Protein AF-A0A7V8YHM8-F1 (afdb_monomer_lite)

Sequence (375 aa):
MGMLDALDAQPGERVLEIGTGIGWNAALLASVVGAENVVTVEIDQRLAERARKSLASAGYGAVQVLTADGVTPNVEGKFDRVIATVGISTVSYAWVTVLVEGGRLAPLTNPYKPPGIVALTRHDDTAAGSLAGPADFMALRSERVTRRSVVEFSAVGPHTQGTTEVPVPPGGDRHAAVAIGQRVQGVHRAWRPAGEDGGCLWLYAPAERSIGTIDIDDGLPYEVEQTGHRHWSMRCRPPTHGGWTSARGRSTGSPDPCTSPRPKVGLIGVGFSPAVSGAGDLLDSLLVRENFILAGVPTGVIASLLTHGIAVPHMAATGDEYLIEKFVRPTLAGELIGSYAVATRCLALTLGWVRRHETFGRPLAGRPQADRASM

Secondary structure (DSSP, 8-state):
--HHHHHT--TT--EEEE--TTSHHHHHHHHHH-GGGEEEEES-HHHHHHHHHHHHHTT-TTSEEEES-SSS----S-EEEEEEEEEESS--HHHHHHEEEEEEEEEEE-TTSS-EEEEEEEETTEEEEEEEEE----B-GGG------GGGTTTSS--EEEEE-S---SS--HHHHHHHHHHSTT-EEEEEE-SSS-EEEEEEEGGGTEEEEEEE-SSSSEEEEEESS------------------------------S------GGGBTS-GGGT-BS-HHHHHHHHHHHHHTT--HHHHHHHTTHHHHSHHHHTT--HHHIIIIIHHHHTTSS-HHHHHHHHHHHHHHHHHHH-EETTEEGGGPPPPPS---

Radius of gyration: 25.44 Å; chains: 1; bounding box: 71×48×71 Å

pLDDT: mean 73.39, std 18.91, range [22.41, 98.5]

Foldseek 3Di:
DDLCVLQVDAAQFAEEEEACQQVPVLLVNCVGHNLLRAEYEDQDPVRLVNNCVVCVVVVSNNHHRYHDQSLQPPDDAAGLTYEYQAEEADRRLNNLVRYDQQGWYFHWHFQLDQTFTFIWGRDDSDIDGDTDDGDDH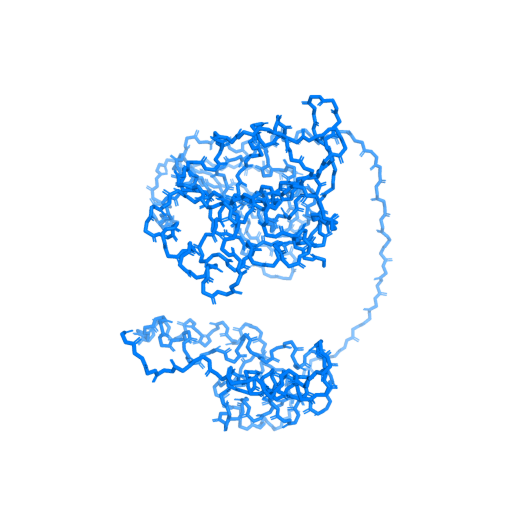HHRPVLDDDDDDVVVLVPDDDKDKDWAPDDDDLDDDPVVSRVVRNVVPQKHWDWAADDDAWTKIWIDRVVQSKIKIWTDHPDPTTMMMIDGDDDPPPPPVDPDDDDDDDDDDDDDDDDDDDDDDQDPFDPQLEQPDVVLVHDYHPVRVVVSVVVCVVVVNDVVVVCQLNVCVVQPPVLSVVVPPCSSVPQRNCVRVVNDDSVVVVVVVVVVVVLVPQQVDDDPPDRNNPDPDPDPDDD

Structure (mmCIF, N/CA/C/O backbone):
data_AF-A0A7V8YHM8-F1
#
_entry.id   AF-A0A7V8YHM8-F1
#
loop_
_atom_site.group_PDB
_atom_site.id
_atom_site.type_symbol
_atom_site.label_atom_id
_atom_site.label_alt_id
_atom_site.label_comp_id
_atom_site.label_asym_id
_atom_site.label_entity_id
_atom_site.label_seq_id
_atom_site.pdbx_PDB_ins_code
_atom_site.Cartn_x
_atom_site.Cartn_y
_atom_site.Cartn_z
_atom_site.occupancy
_atom_site.B_iso_or_equiv
_atom_site.auth_seq_id
_atom_site.auth_comp_id
_atom_site.auth_asym_id
_atom_site.auth_atom_id
_atom_site.pdbx_PDB_model_num
ATOM 1 N N . MET A 1 1 ? 7.432 10.605 4.863 1.00 49.88 1 MET A N 1
ATOM 2 C CA . MET A 1 1 ? 5.971 10.752 4.971 1.00 49.88 1 MET A CA 1
ATOM 3 C C . MET A 1 1 ? 5.356 9.399 4.667 1.00 49.88 1 MET A C 1
ATOM 5 O O . MET A 1 1 ? 5.560 8.893 3.567 1.00 49.88 1 MET A O 1
ATOM 9 N N . GLY A 1 2 ? 4.771 8.763 5.679 1.00 71.75 2 GLY A N 1
ATOM 10 C CA . GLY A 1 2 ? 4.173 7.432 5.580 1.00 71.75 2 GLY A CA 1
ATOM 11 C C . GLY A 1 2 ? 2.744 7.469 5.039 1.00 71.75 2 GLY A C 1
ATOM 12 O O . GLY A 1 2 ? 2.166 8.532 4.832 1.00 71.75 2 GLY A O 1
ATOM 13 N N . MET A 1 3 ? 2.158 6.294 4.813 1.00 81.56 3 MET A N 1
ATOM 14 C CA . MET A 1 3 ? 0.811 6.164 4.241 1.00 81.56 3 MET A CA 1
ATOM 15 C C . MET A 1 3 ? -0.292 6.686 5.172 1.00 81.56 3 MET A C 1
ATOM 17 O O . MET A 1 3 ? -1.259 7.274 4.700 1.00 81.56 3 MET A O 1
ATOM 21 N N . LEU A 1 4 ? -0.113 6.537 6.488 1.00 86.75 4 LEU A N 1
ATOM 22 C CA . LEU A 1 4 ? -1.016 7.111 7.490 1.00 86.75 4 LEU A CA 1
ATOM 23 C C . LEU A 1 4 ? -0.919 8.645 7.537 1.00 86.75 4 LEU A C 1
ATOM 25 O O . LEU A 1 4 ? -1.950 9.303 7.624 1.00 86.75 4 LEU A O 1
ATOM 29 N N . ASP A 1 5 ? 0.281 9.215 7.377 1.00 86.88 5 ASP A N 1
ATOM 30 C CA . ASP A 1 5 ? 0.460 10.674 7.283 1.00 86.88 5 ASP A CA 1
ATOM 31 C C . ASP A 1 5 ? -0.226 11.242 6.032 1.00 86.88 5 ASP A C 1
ATOM 33 O O . ASP A 1 5 ? -0.782 12.334 6.058 1.00 86.88 5 ASP A O 1
ATOM 37 N N . ALA A 1 6 ? -0.174 10.506 4.915 1.00 85.44 6 ALA A N 1
ATOM 38 C CA . ALA A 1 6 ? -0.851 10.893 3.680 1.00 85.44 6 ALA A CA 1
ATOM 39 C C . ALA A 1 6 ? -2.381 10.812 3.814 1.00 85.44 6 ALA A C 1
ATOM 41 O O . ALA A 1 6 ? -3.092 11.654 3.260 1.00 85.44 6 ALA A O 1
ATOM 42 N N . LEU A 1 7 ? -2.875 9.815 4.558 1.00 92.00 7 LEU A N 1
ATOM 43 C CA . LEU A 1 7 ? -4.295 9.663 4.862 1.00 92.00 7 LEU A CA 1
ATOM 44 C C . LEU A 1 7 ? -4.805 10.806 5.746 1.00 92.00 7 LEU A C 1
ATOM 46 O O . LEU A 1 7 ? -5.909 11.288 5.511 1.00 92.00 7 LEU A O 1
ATOM 50 N N . ASP A 1 8 ? -4.000 11.250 6.716 1.00 93.25 8 ASP A N 1
ATOM 51 C CA . ASP A 1 8 ? -4.328 12.358 7.623 1.00 93.25 8 ASP A CA 1
ATOM 52 C C . ASP A 1 8 ? -5.694 12.150 8.306 1.00 93.25 8 ASP A C 1
ATOM 54 O O . ASP A 1 8 ? -6.606 12.978 8.222 1.00 93.25 8 ASP A O 1
ATOM 58 N N . ALA A 1 9 ? -5.871 10.957 8.882 1.00 95.31 9 ALA A N 1
ATOM 59 C CA . ALA A 1 9 ? -7.095 10.573 9.575 1.00 95.31 9 ALA A CA 1
ATOM 60 C C . ALA A 1 9 ? -7.175 11.255 10.946 1.00 95.31 9 ALA A C 1
ATOM 62 O O . ALA A 1 9 ? -6.192 11.287 11.688 1.00 95.31 9 ALA A O 1
ATOM 63 N N . GLN A 1 10 ? -8.353 11.769 11.280 1.00 97.00 10 GLN A N 1
ATOM 64 C CA . GLN A 1 10 ? -8.617 12.532 12.496 1.00 97.00 10 GLN A CA 1
ATOM 65 C C . GLN A 1 10 ? -9.549 11.767 13.449 1.00 97.00 10 GLN A C 1
ATOM 67 O O . GLN A 1 10 ? -10.354 10.947 13.002 1.00 97.00 10 GLN A O 1
ATOM 72 N N . PRO A 1 11 ? -9.480 12.020 14.770 1.00 97.81 11 PRO A N 1
ATOM 73 C CA . PRO A 1 11 ? -10.384 11.400 15.736 1.00 97.81 11 PRO A CA 1
ATOM 74 C C . PRO A 1 11 ? -11.864 11.529 15.346 1.00 97.81 11 PRO A C 1
ATOM 76 O O . PRO A 1 11 ? -12.331 12.625 15.046 1.00 97.81 11 PRO A O 1
ATOM 79 N N . GLY A 1 12 ? -12.602 10.414 15.378 1.00 96.19 12 GLY A N 1
ATOM 80 C CA . GLY A 1 12 ? -14.028 10.356 15.035 1.00 96.19 12 GLY A CA 1
ATOM 81 C C . GLY A 1 12 ? -14.347 10.199 13.543 1.00 96.19 12 GLY A C 1
ATOM 82 O O . GLY A 1 12 ? -15.508 9.988 13.206 1.00 96.19 12 GLY A O 1
ATOM 83 N N . GLU A 1 13 ? -13.356 10.272 12.652 1.00 98.31 13 GLU A N 1
ATOM 84 C CA . GLU A 1 13 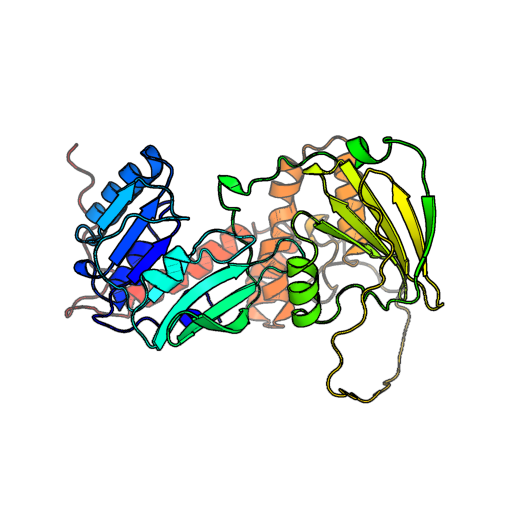? -13.562 10.054 11.217 1.00 98.31 13 GLU A CA 1
ATOM 85 C C . GLU A 1 13 ? -13.780 8.577 10.878 1.00 98.31 13 GLU A C 1
ATOM 87 O O . GLU A 1 13 ? -13.117 7.686 11.409 1.00 98.31 13 GLU A O 1
ATOM 92 N N . ARG A 1 14 ? -14.664 8.303 9.919 1.00 98.38 14 ARG A N 1
ATOM 93 C CA . ARG A 1 14 ? -14.934 6.948 9.447 1.00 98.38 14 ARG A CA 1
ATOM 94 C C . ARG A 1 14 ? -13.947 6.548 8.358 1.00 98.38 14 ARG A C 1
ATOM 96 O O . ARG A 1 14 ? -13.858 7.194 7.311 1.00 98.38 14 ARG A O 1
ATOM 103 N N . VAL A 1 15 ? -13.235 5.445 8.577 1.00 98.38 15 VAL A N 1
ATOM 104 C CA . VAL A 1 15 ? -12.148 4.985 7.705 1.00 98.38 15 VAL A CA 1
ATOM 105 C C . VAL A 1 15 ? -12.473 3.634 7.081 1.00 98.38 15 VAL A C 1
ATOM 107 O O . VAL A 1 15 ? -12.857 2.694 7.777 1.00 98.38 15 VAL A O 1
ATOM 110 N N . LEU A 1 16 ? -12.267 3.531 5.768 1.00 98.19 16 LEU A N 1
ATOM 111 C CA . LEU A 1 16 ? -12.266 2.269 5.034 1.00 98.19 16 LEU A CA 1
ATOM 112 C C . LEU A 1 16 ? -10.834 1.863 4.675 1.00 98.19 16 LEU A C 1
ATOM 114 O O . LEU A 1 16 ? -10.134 2.580 3.962 1.00 98.19 16 LEU A O 1
ATOM 118 N N . GLU A 1 17 ? -10.418 0.680 5.105 1.00 96.94 17 GLU A N 1
ATOM 119 C CA . GLU A 1 17 ? -9.167 0.050 4.691 1.00 96.94 17 GLU A CA 1
ATOM 120 C C . GLU A 1 17 ? -9.418 -1.074 3.677 1.00 96.94 17 GLU A C 1
ATOM 122 O O . GLU A 1 17 ? -10.244 -1.962 3.893 1.00 96.94 17 GLU A O 1
ATOM 127 N N . ILE A 1 18 ? -8.648 -1.075 2.589 1.00 95.31 18 ILE A N 1
ATOM 128 C CA . ILE A 1 18 ? -8.594 -2.154 1.604 1.00 95.31 18 ILE A CA 1
ATOM 129 C C . ILE A 1 18 ? -7.302 -2.951 1.786 1.00 95.31 18 ILE A C 1
ATOM 131 O O . ILE A 1 18 ? -6.226 -2.460 1.444 1.00 95.31 18 ILE A O 1
ATOM 135 N N . GLY A 1 19 ? -7.423 -4.192 2.266 1.00 91.75 19 GLY A N 1
ATOM 136 C CA . GLY A 1 19 ? -6.304 -5.094 2.539 1.00 91.75 19 GLY A CA 1
ATOM 137 C C . GLY A 1 19 ? -6.009 -5.249 4.033 1.00 91.75 19 GLY A C 1
ATOM 138 O O . GLY A 1 19 ? -4.955 -4.827 4.507 1.00 91.75 19 GLY A O 1
ATOM 139 N N . THR A 1 20 ? -6.911 -5.891 4.784 1.00 92.81 20 THR A N 1
ATOM 140 C CA . THR A 1 20 ? -6.747 -6.076 6.240 1.00 92.81 20 THR A CA 1
ATOM 141 C C . THR A 1 20 ? -5.470 -6.835 6.614 1.00 92.81 20 THR A C 1
ATOM 143 O O . THR A 1 20 ? -4.821 -6.519 7.618 1.00 92.81 20 THR A O 1
ATOM 146 N N . GLY A 1 21 ? -5.110 -7.879 5.856 1.00 89.69 21 GLY A N 1
ATOM 147 C CA . GLY A 1 21 ? -3.987 -8.753 6.184 1.00 89.69 21 GLY A CA 1
ATOM 148 C C . GLY A 1 21 ? -4.121 -9.356 7.588 1.00 89.69 21 GLY A C 1
ATOM 149 O O . GLY A 1 21 ? -5.054 -10.098 7.875 1.00 89.69 21 GLY A O 1
ATOM 150 N N . ILE A 1 22 ? -3.174 -9.044 8.479 1.00 86.44 22 ILE A N 1
ATOM 151 C CA . ILE A 1 22 ? -3.199 -9.499 9.885 1.00 86.44 22 ILE A CA 1
ATOM 152 C C . ILE A 1 22 ? -3.901 -8.520 10.846 1.00 86.44 22 ILE A C 1
ATOM 154 O O . ILE A 1 22 ? -3.924 -8.773 12.047 1.00 86.44 22 ILE A O 1
ATOM 158 N N . GLY A 1 23 ? -4.445 -7.403 10.350 1.00 86.69 23 GLY A N 1
ATOM 159 C CA . GLY A 1 23 ? -5.156 -6.400 11.154 1.00 86.69 23 GLY A CA 1
ATOM 160 C C . GLY A 1 23 ? -4.264 -5.368 11.854 1.00 86.69 23 GLY A C 1
ATOM 161 O O . GLY A 1 23 ? -4.753 -4.596 12.671 1.00 86.69 23 GLY A O 1
ATOM 162 N N . TRP A 1 24 ? -2.962 -5.324 11.552 1.00 90.62 24 TRP A N 1
ATOM 163 C CA . TRP A 1 24 ? -2.040 -4.361 12.171 1.00 90.62 24 TRP A CA 1
ATOM 164 C C . TRP A 1 24 ? -2.397 -2.909 11.834 1.00 90.62 24 TRP A C 1
ATOM 166 O O . TRP A 1 24 ? -2.526 -2.078 12.728 1.00 90.62 24 TRP A O 1
ATOM 176 N N . ASN A 1 25 ? -2.579 -2.600 10.549 1.00 91.62 25 ASN A N 1
ATOM 177 C CA . ASN A 1 25 ? -2.868 -1.234 10.122 1.00 91.62 25 ASN A CA 1
ATOM 178 C C . ASN A 1 25 ? -4.294 -0.806 10.518 1.00 91.62 25 ASN A C 1
ATOM 180 O O . ASN A 1 25 ? -4.461 0.300 11.024 1.00 91.62 25 ASN A O 1
ATOM 184 N N . ALA A 1 26 ? -5.274 -1.716 10.465 1.00 93.56 26 ALA A N 1
ATOM 185 C CA . ALA A 1 26 ? -6.590 -1.522 11.080 1.00 93.56 26 ALA A CA 1
ATOM 186 C C . ALA A 1 26 ? -6.513 -1.119 12.567 1.00 93.56 26 ALA A C 1
ATOM 188 O O . ALA A 1 26 ? -7.224 -0.213 12.992 1.00 93.56 26 ALA A O 1
ATOM 189 N N . ALA A 1 27 ? -5.635 -1.748 13.358 1.00 92.75 27 ALA A N 1
ATOM 190 C CA . ALA A 1 27 ? -5.445 -1.393 14.767 1.00 92.75 27 ALA A CA 1
ATOM 191 C C . ALA A 1 27 ? -4.828 0.006 14.944 1.00 92.75 27 ALA A C 1
ATOM 193 O O . ALA A 1 27 ? -5.217 0.739 15.852 1.00 92.75 27 ALA A O 1
ATOM 194 N N . LEU A 1 28 ? -3.894 0.401 14.068 1.00 93.38 28 LEU A N 1
ATOM 195 C CA . LEU A 1 28 ? -3.338 1.759 14.067 1.00 93.38 28 LEU A CA 1
ATOM 196 C C . LEU A 1 28 ? -4.419 2.794 13.745 1.00 93.38 28 LEU A C 1
ATOM 198 O O . LEU A 1 28 ? -4.559 3.769 14.478 1.00 93.38 28 LEU A O 1
ATOM 202 N N . LEU A 1 29 ? -5.225 2.556 12.709 1.00 96.06 29 LEU A N 1
ATOM 203 C CA . LEU A 1 29 ? -6.359 3.417 12.367 1.00 96.06 29 LEU A CA 1
ATOM 204 C C . LEU A 1 29 ? -7.337 3.525 13.541 1.00 96.06 29 LEU A C 1
ATOM 206 O O . LEU A 1 29 ? -7.680 4.630 13.950 1.00 96.06 29 LEU A O 1
ATOM 210 N N . ALA A 1 30 ? -7.701 2.394 14.147 1.00 96.69 30 ALA A N 1
ATOM 211 C CA . ALA A 1 30 ? -8.615 2.340 15.284 1.00 96.69 30 ALA A CA 1
ATOM 212 C C . ALA A 1 30 ? -8.098 3.128 16.497 1.00 96.69 30 ALA A C 1
ATOM 214 O O . ALA A 1 30 ? -8.888 3.742 17.209 1.00 96.69 30 ALA A O 1
ATOM 215 N N . SER A 1 31 ? -6.779 3.151 16.715 1.00 94.31 31 SER A N 1
ATOM 216 C CA . SER A 1 31 ? -6.157 3.942 17.785 1.00 94.31 31 SER A CA 1
ATOM 217 C C . SER A 1 31 ? -6.229 5.457 17.561 1.00 94.31 31 SER A C 1
ATOM 219 O O . SER A 1 31 ? -6.125 6.213 18.525 1.00 94.31 31 SER A O 1
ATOM 221 N N . VAL A 1 32 ? -6.412 5.895 16.310 1.00 96.56 32 VAL A N 1
ATOM 222 C CA . VAL A 1 32 ? -6.533 7.311 15.935 1.00 96.56 32 VAL A CA 1
ATOM 223 C C . VAL A 1 32 ? -7.997 7.736 15.895 1.00 96.56 32 VAL A C 1
ATOM 225 O O . VAL A 1 32 ? -8.359 8.729 16.520 1.00 96.56 32 VAL A O 1
ATOM 228 N N . VAL A 1 33 ? -8.837 6.990 15.172 1.00 97.88 33 VAL A N 1
ATOM 229 C CA . VAL A 1 33 ? -10.206 7.419 14.853 1.00 97.88 33 VAL A CA 1
ATOM 230 C C . VAL A 1 33 ? -11.288 6.835 15.764 1.00 97.88 33 VAL A C 1
ATOM 232 O O . VAL A 1 33 ? -12.415 7.323 15.746 1.00 97.88 33 VAL A O 1
ATOM 235 N N . GLY A 1 34 ? -10.966 5.822 16.571 1.00 97.62 34 GLY A N 1
ATOM 236 C CA . GLY A 1 34 ? -11.939 4.998 17.298 1.00 97.62 34 GLY A CA 1
ATOM 237 C C . GLY A 1 34 ? -12.243 3.696 16.550 1.00 97.62 34 GLY A C 1
ATOM 238 O O . GLY A 1 34 ? -12.387 3.678 15.329 1.00 97.62 34 GLY A O 1
ATOM 239 N N . ALA A 1 35 ? -12.307 2.574 17.266 1.00 97.44 35 ALA A N 1
ATOM 240 C CA . ALA A 1 35 ? -12.412 1.243 16.661 1.00 97.44 35 ALA A CA 1
ATOM 241 C C . ALA A 1 35 ? -13.723 1.035 15.886 1.00 97.44 35 ALA A C 1
ATOM 243 O O . ALA A 1 35 ? -13.724 0.417 14.827 1.00 97.44 35 ALA A O 1
ATOM 244 N N . GLU A 1 36 ? -14.814 1.597 16.392 1.00 97.69 36 GLU A N 1
ATOM 245 C CA . GLU A 1 36 ? -16.146 1.609 15.791 1.00 97.69 36 GLU A CA 1
ATOM 246 C C . GLU A 1 36 ? -16.213 2.363 14.454 1.00 97.69 36 GLU A C 1
ATOM 248 O O . GLU A 1 36 ? -17.124 2.133 13.659 1.00 97.69 36 GLU A O 1
ATOM 253 N N . ASN A 1 37 ? -15.231 3.227 14.186 1.00 98.31 37 ASN A N 1
ATOM 254 C CA . ASN A 1 37 ? -15.165 4.032 12.972 1.00 98.31 37 ASN A CA 1
ATOM 255 C C . ASN A 1 37 ? -14.320 3.377 11.869 1.00 98.31 37 ASN A C 1
ATOM 257 O O . ASN A 1 37 ? -14.201 3.936 10.779 1.00 98.31 37 ASN A O 1
ATOM 261 N N . VAL A 1 38 ? -13.746 2.190 12.109 1.00 98.50 38 VAL A N 1
ATOM 262 C CA . VAL A 1 38 ? -12.897 1.493 11.133 1.00 98.50 38 VAL A CA 1
ATOM 263 C C . VAL A 1 38 ? -13.624 0.304 10.518 1.00 98.50 38 VAL A C 1
ATOM 265 O O . VAL A 1 38 ? -14.015 -0.644 11.202 1.00 98.50 38 VAL A O 1
ATOM 268 N N . VAL A 1 39 ? -13.715 0.322 9.191 1.00 98.50 39 VAL A N 1
ATOM 269 C CA . VAL A 1 39 ? -14.122 -0.815 8.363 1.00 98.50 39 VAL A CA 1
ATOM 270 C C . VAL A 1 39 ? -12.910 -1.269 7.558 1.00 98.50 39 VAL A C 1
ATOM 272 O O . VAL A 1 39 ? -12.236 -0.454 6.938 1.00 98.50 39 VAL A O 1
ATOM 275 N N . THR A 1 40 ? -12.612 -2.564 7.547 1.00 97.88 40 THR A N 1
ATOM 276 C CA . THR A 1 40 ? -11.466 -3.121 6.814 1.00 97.88 40 THR A CA 1
ATOM 277 C C . THR A 1 40 ? -11.881 -4.339 5.995 1.00 97.88 40 THR A C 1
ATOM 279 O O . THR A 1 40 ? -12.660 -5.170 6.463 1.00 97.88 40 THR A O 1
ATOM 282 N N . VAL A 1 41 ? -11.399 -4.426 4.755 1.00 97.19 41 VAL A N 1
ATOM 283 C CA . VAL A 1 41 ? -11.802 -5.440 3.771 1.00 97.19 41 VAL A CA 1
ATOM 284 C C . VAL A 1 41 ? -10.634 -6.365 3.438 1.00 97.19 41 VAL A C 1
ATOM 286 O O . VAL A 1 41 ? -9.548 -5.911 3.073 1.00 97.19 41 VAL A O 1
ATOM 289 N N . GLU A 1 42 ? -10.878 -7.672 3.499 1.00 94.44 42 GLU A N 1
ATOM 290 C CA . GLU A 1 42 ? -9.921 -8.716 3.134 1.00 94.44 42 GLU A CA 1
ATOM 291 C C . GLU A 1 42 ? -10.570 -9.756 2.219 1.00 94.44 42 GLU A C 1
ATOM 293 O O . GLU A 1 42 ? -11.659 -10.257 2.496 1.00 94.44 42 GLU A O 1
ATOM 298 N N . ILE A 1 43 ? -9.879 -10.110 1.136 1.00 93.31 43 ILE A N 1
ATOM 299 C CA . ILE A 1 43 ? -10.385 -11.061 0.141 1.00 93.31 43 ILE A CA 1
ATOM 300 C C . ILE A 1 43 ? -10.213 -12.513 0.598 1.00 93.31 43 ILE A C 1
ATOM 302 O O . ILE A 1 43 ? -10.985 -13.387 0.206 1.00 93.31 43 ILE A O 1
ATOM 306 N N . ASP A 1 44 ? -9.195 -12.802 1.412 1.00 92.62 44 ASP A N 1
ATOM 307 C CA . ASP A 1 44 ? -8.948 -14.139 1.938 1.00 92.62 44 ASP A CA 1
ATOM 308 C C . ASP A 1 44 ? -9.697 -14.375 3.255 1.00 92.62 44 ASP A C 1
ATOM 310 O O . ASP A 1 44 ? -9.402 -13.783 4.296 1.00 92.62 44 ASP A O 1
ATOM 314 N N . GLN A 1 45 ? -10.651 -15.304 3.225 1.00 94.50 45 GLN A N 1
ATOM 315 C CA . GLN A 1 45 ? -11.484 -15.628 4.378 1.00 94.50 45 GLN A CA 1
ATOM 316 C C . GLN A 1 45 ? -10.678 -16.016 5.629 1.00 94.50 45 GLN A C 1
ATOM 318 O O . GLN A 1 45 ? -11.005 -15.572 6.732 1.00 94.50 45 GLN A O 1
ATOM 323 N N . ARG A 1 46 ? -9.603 -16.800 5.478 1.00 93.81 46 ARG A N 1
ATOM 324 C CA . ARG A 1 46 ? -8.805 -17.269 6.621 1.00 93.81 46 ARG A CA 1
ATOM 325 C C . ARG A 1 46 ? -8.007 -16.124 7.236 1.00 93.81 46 ARG A C 1
ATOM 327 O O . ARG A 1 46 ? -7.875 -16.060 8.460 1.00 93.81 46 ARG A O 1
ATOM 334 N N . LEU A 1 47 ? -7.480 -15.216 6.410 1.00 92.19 47 LEU A N 1
ATOM 335 C CA . LEU A 1 47 ? -6.819 -14.004 6.902 1.00 92.19 47 LEU A CA 1
ATOM 336 C C . LEU A 1 47 ? -7.809 -13.075 7.601 1.00 92.19 47 LEU A C 1
ATOM 338 O O . LEU A 1 47 ? -7.511 -12.621 8.702 1.00 92.19 47 LEU A O 1
ATOM 342 N N . ALA A 1 48 ? -9.002 -12.874 7.040 1.00 95.25 48 ALA A N 1
ATOM 343 C CA . ALA A 1 48 ? -10.042 -12.061 7.664 1.00 95.25 48 ALA A CA 1
ATOM 344 C C . ALA A 1 48 ? -10.433 -12.600 9.054 1.00 95.25 48 ALA A C 1
ATOM 346 O O . ALA A 1 48 ? -10.507 -11.852 10.028 1.00 95.25 48 ALA A O 1
ATOM 347 N N . GLU A 1 49 ? -10.632 -13.914 9.187 1.00 95.50 49 GLU A N 1
ATOM 348 C CA . GLU A 1 49 ? -10.927 -14.564 10.472 1.00 95.50 49 GLU A CA 1
ATOM 349 C C . GLU A 1 49 ? -9.780 -14.425 11.476 1.00 95.50 49 GLU A C 1
ATOM 351 O O . GLU A 1 49 ? -10.015 -14.180 12.664 1.00 95.50 49 GLU A O 1
ATOM 356 N N . ARG A 1 50 ? -8.532 -14.536 11.011 1.00 94.06 50 ARG A N 1
ATOM 357 C CA . ARG A 1 50 ? -7.353 -14.303 11.849 1.00 94.06 50 ARG A CA 1
ATOM 358 C C . ARG A 1 50 ? -7.273 -12.849 12.310 1.00 94.06 50 ARG A C 1
ATOM 360 O O . ARG A 1 50 ? -7.053 -12.620 13.496 1.00 94.06 50 ARG A O 1
ATOM 367 N N . ALA A 1 51 ? -7.492 -11.892 11.413 1.00 92.38 51 ALA A N 1
ATOM 368 C CA . ALA A 1 51 ? -7.489 -10.470 11.729 1.00 92.38 51 ALA A CA 1
ATOM 369 C C . ALA A 1 51 ? -8.563 -10.122 12.768 1.00 92.38 51 ALA A C 1
ATOM 371 O O . ALA A 1 51 ? -8.245 -9.448 13.743 1.00 92.38 51 ALA A O 1
ATOM 372 N N . ARG A 1 52 ? -9.790 -10.656 12.640 1.00 97.44 52 ARG A N 1
ATOM 373 C CA . ARG A 1 52 ? -10.858 -10.488 13.649 1.00 97.44 52 ARG A CA 1
ATOM 374 C C . ARG A 1 52 ? -10.403 -10.923 15.039 1.00 97.44 52 ARG A C 1
ATOM 376 O O . ARG A 1 52 ? -10.557 -10.175 16.000 1.00 97.44 52 ARG A O 1
ATOM 383 N N . LYS A 1 53 ? -9.804 -12.115 15.145 1.00 94.44 53 LYS A N 1
ATOM 384 C CA . LYS A 1 53 ? -9.285 -12.637 16.421 1.00 94.44 53 LYS A CA 1
ATOM 385 C C . LYS A 1 53 ? -8.167 -11.756 16.976 1.00 94.44 53 LYS A C 1
ATOM 387 O O . LYS A 1 53 ? -8.188 -11.422 18.157 1.00 94.44 53 LYS A O 1
ATOM 392 N N . SER A 1 54 ? -7.216 -11.360 16.130 1.00 92.25 54 SER A N 1
ATOM 393 C CA . SER A 1 54 ? -6.100 -10.498 16.526 1.00 92.25 54 SER A CA 1
ATOM 394 C C . SER A 1 54 ? -6.578 -9.129 17.014 1.00 92.25 54 SER A C 1
ATOM 396 O O . SER A 1 54 ? -6.184 -8.712 18.102 1.00 92.25 54 SER A O 1
ATOM 398 N N . LEU A 1 55 ? -7.480 -8.475 16.281 1.00 92.81 55 LEU A N 1
ATOM 399 C CA . LEU A 1 55 ? -8.065 -7.185 16.651 1.00 92.81 55 LEU A CA 1
ATOM 400 C C . LEU A 1 55 ? -8.844 -7.271 17.966 1.00 92.81 55 LEU A C 1
ATOM 402 O O . LEU A 1 55 ? -8.605 -6.467 18.864 1.00 92.81 55 LEU A O 1
ATOM 406 N N . ALA A 1 56 ? -9.697 -8.287 18.128 1.00 94.44 56 ALA A N 1
ATOM 407 C CA . ALA A 1 56 ? -10.431 -8.509 19.372 1.00 94.44 56 ALA A CA 1
ATOM 408 C C . ALA A 1 56 ? -9.487 -8.714 20.567 1.00 94.44 56 ALA A C 1
ATOM 410 O O . ALA A 1 56 ? -9.646 -8.058 21.594 1.00 94.44 56 ALA A O 1
ATOM 411 N N . SER A 1 57 ? -8.455 -9.554 20.416 1.00 90.94 57 SER A N 1
ATOM 412 C CA . SER A 1 57 ? -7.464 -9.797 21.476 1.00 90.94 57 SER A CA 1
ATOM 413 C C . SER A 1 57 ? -6.645 -8.555 21.847 1.00 90.94 57 SER A C 1
ATOM 415 O O . SER A 1 57 ? -6.160 -8.447 22.970 1.00 90.94 57 SER A O 1
ATOM 417 N N . ALA A 1 58 ? -6.513 -7.605 20.918 1.00 87.88 58 ALA A N 1
ATOM 418 C CA . ALA A 1 58 ? -5.805 -6.346 21.116 1.00 87.88 58 ALA A CA 1
ATOM 419 C C . ALA A 1 58 ? -6.702 -5.217 21.663 1.00 87.88 58 ALA A C 1
ATOM 421 O O . ALA A 1 58 ? -6.219 -4.102 21.841 1.00 87.88 58 ALA A O 1
ATOM 422 N N . GLY A 1 59 ? -7.988 -5.484 21.932 1.00 93.81 59 GLY A N 1
ATOM 423 C CA . GLY A 1 59 ? -8.948 -4.485 22.417 1.00 93.81 59 GLY A CA 1
ATOM 424 C C . GLY A 1 59 ? -9.647 -3.675 21.318 1.00 93.81 59 GLY A C 1
ATOM 425 O O . GLY A 1 59 ? -10.425 -2.782 21.627 1.00 93.81 59 GLY A O 1
ATOM 426 N N . TYR A 1 60 ? -9.431 -4.013 20.045 1.00 95.75 60 TYR A N 1
ATOM 427 C CA . TYR A 1 60 ? -10.029 -3.358 18.874 1.00 95.75 60 TYR A CA 1
ATOM 428 C C . TYR A 1 60 ? -11.158 -4.198 18.255 1.00 95.75 60 TYR A C 1
ATOM 430 O O . TYR A 1 60 ? -11.353 -4.210 17.044 1.00 95.75 60 TYR A O 1
ATOM 438 N N . GLY A 1 61 ? -11.912 -4.928 19.082 1.00 94.62 61 GLY A N 1
ATOM 439 C CA . GLY A 1 61 ? -12.980 -5.827 18.621 1.00 94.62 61 GLY A CA 1
ATOM 440 C C . GLY A 1 61 ? -14.159 -5.132 17.929 1.00 94.62 61 GLY A C 1
ATOM 441 O O . GLY A 1 61 ? -14.932 -5.805 17.256 1.00 94.62 61 GLY A O 1
ATOM 442 N N . ALA A 1 62 ? -14.285 -3.808 18.072 1.00 97.56 62 ALA A N 1
ATOM 443 C CA . ALA A 1 62 ? -15.300 -3.011 17.382 1.00 97.56 62 ALA A CA 1
ATOM 444 C C . ALA A 1 62 ? -14.945 -2.693 15.916 1.00 97.56 62 ALA A C 1
ATOM 446 O O . ALA A 1 62 ? -15.818 -2.245 15.179 1.00 97.56 62 ALA A O 1
ATOM 447 N N . VAL A 1 63 ? -13.707 -2.963 15.477 1.00 98.31 63 VAL A N 1
ATOM 448 C CA . VAL A 1 63 ? -13.321 -2.828 14.065 1.00 98.31 63 VAL A CA 1
ATOM 449 C C . VAL A 1 63 ? -14.114 -3.817 13.214 1.00 98.31 63 VAL A C 1
ATOM 451 O O . VAL A 1 63 ? -14.064 -5.032 13.431 1.00 98.31 63 VAL A O 1
ATOM 454 N N . GLN A 1 64 ? -14.807 -3.311 12.196 1.00 98.19 64 GLN A N 1
ATOM 455 C CA . GLN A 1 64 ? -15.597 -4.141 11.296 1.00 98.19 64 GLN A CA 1
ATOM 456 C C . GLN A 1 64 ? -14.701 -4.763 10.217 1.00 98.19 64 GLN A C 1
ATOM 458 O O . GLN A 1 64 ? -14.294 -4.100 9.266 1.00 98.19 64 GLN A O 1
ATOM 463 N N . VAL A 1 65 ? -14.419 -6.063 10.334 1.00 97.88 65 VAL A N 1
ATOM 464 C CA . VAL A 1 65 ? -13.659 -6.817 9.320 1.00 97.88 65 VAL A CA 1
ATOM 465 C C . VAL A 1 65 ? -14.612 -7.519 8.354 1.00 97.88 65 VAL A C 1
ATOM 467 O O . VAL A 1 65 ? -15.320 -8.458 8.739 1.00 97.88 65 VAL A O 1
ATOM 470 N N . LEU A 1 66 ? -14.585 -7.121 7.086 1.00 97.31 66 LEU A N 1
ATOM 471 C CA . LEU A 1 66 ? -15.392 -7.682 6.006 1.00 97.31 66 LEU A CA 1
ATOM 472 C C . LEU A 1 66 ? -14.565 -8.638 5.146 1.00 97.31 66 LEU A C 1
ATOM 474 O O . LEU A 1 66 ? -13.430 -8.346 4.777 1.00 97.31 66 LEU A O 1
ATOM 478 N N . THR A 1 67 ? -15.154 -9.784 4.806 1.00 96.44 67 THR A N 1
ATOM 479 C CA . THR A 1 67 ? -14.554 -10.735 3.864 1.00 96.44 67 THR A CA 1
ATOM 480 C C . THR A 1 67 ? -15.153 -10.500 2.481 1.00 96.44 67 THR A C 1
ATOM 482 O O . THR A 1 67 ? -16.263 -10.956 2.220 1.00 96.44 67 THR A O 1
ATOM 485 N N . ALA A 1 68 ? -14.465 -9.743 1.628 1.00 93.88 68 ALA A N 1
ATOM 486 C CA . ALA A 1 68 ? -14.976 -9.320 0.323 1.00 93.88 68 ALA A CA 1
ATOM 487 C C . ALA A 1 68 ? -13.847 -8.888 -0.628 1.00 93.88 68 ALA A C 1
ATOM 489 O O . ALA A 1 68 ? -12.696 -8.728 -0.221 1.00 93.88 68 ALA A O 1
ATOM 490 N N . ASP A 1 69 ? -14.184 -8.672 -1.901 1.00 92.31 69 ASP A N 1
ATOM 491 C CA . ASP A 1 69 ? -13.274 -8.019 -2.842 1.00 92.31 69 ASP A CA 1
ATOM 492 C C . ASP A 1 69 ? -13.161 -6.522 -2.515 1.00 92.31 69 ASP A C 1
ATOM 494 O O . ASP A 1 69 ? -14.149 -5.786 -2.488 1.00 92.31 69 ASP A O 1
ATOM 498 N N . GLY A 1 70 ? -11.932 -6.077 -2.268 1.00 90.00 70 GLY A N 1
ATOM 499 C CA . GLY A 1 70 ? -11.612 -4.694 -1.955 1.00 90.00 70 GLY A CA 1
ATOM 500 C C . GLY A 1 70 ? -11.684 -3.731 -3.140 1.00 90.00 70 GLY A C 1
ATOM 501 O O . GLY A 1 70 ? -11.677 -2.526 -2.914 1.00 90.00 70 GLY A O 1
ATOM 502 N N . VAL A 1 71 ? -11.753 -4.211 -4.389 1.00 89.62 71 VAL A N 1
ATOM 503 C CA . VAL A 1 71 ? -11.891 -3.351 -5.582 1.00 89.62 71 VAL A CA 1
ATOM 504 C C . VAL A 1 71 ? -13.269 -2.695 -5.621 1.00 89.62 71 VAL A C 1
ATOM 506 O O . VAL A 1 71 ? -13.378 -1.497 -5.874 1.00 89.62 71 VAL A O 1
ATOM 509 N N . THR A 1 72 ? -14.315 -3.460 -5.319 1.00 89.31 72 THR A N 1
ATOM 510 C CA . THR A 1 72 ? -15.702 -2.994 -5.186 1.00 89.31 72 THR A CA 1
ATOM 511 C C . THR A 1 72 ? -16.201 -3.375 -3.798 1.00 89.31 72 THR A C 1
ATOM 513 O O . THR A 1 72 ? -16.981 -4.324 -3.662 1.00 89.31 72 THR A O 1
ATOM 516 N N . PRO A 1 73 ? -15.711 -2.688 -2.752 1.00 80.44 73 PRO A N 1
ATOM 517 C CA . PRO A 1 73 ? -16.064 -3.017 -1.386 1.00 80.44 73 PRO A CA 1
ATOM 518 C C . PRO A 1 73 ? -17.558 -2.712 -1.231 1.00 80.44 73 PRO A C 1
ATOM 520 O O . PRO A 1 73 ? -17.967 -1.556 -1.275 1.00 80.44 73 PRO A O 1
ATOM 523 N N . ASN A 1 74 ? -18.393 -3.748 -1.143 1.00 87.19 74 ASN A N 1
ATOM 524 C CA . ASN A 1 74 ? -19.836 -3.604 -0.944 1.00 87.19 74 ASN A CA 1
ATOM 525 C C . ASN A 1 74 ? -20.099 -3.175 0.508 1.00 87.19 74 ASN A C 1
ATOM 527 O O . ASN A 1 74 ? -20.446 -3.995 1.356 1.00 87.19 74 ASN A O 1
ATOM 531 N N . VAL A 1 75 ? -19.808 -1.909 0.804 1.00 92.50 75 VAL A N 1
ATOM 532 C CA . VAL A 1 75 ? -19.854 -1.316 2.141 1.00 92.50 75 VAL A CA 1
ATOM 533 C C . VAL A 1 75 ? -20.998 -0.325 2.252 1.00 92.50 75 VAL A C 1
ATOM 535 O O . VAL A 1 75 ? -21.346 0.368 1.298 1.00 92.50 75 VAL A O 1
ATOM 538 N N . GLU A 1 76 ? -21.566 -0.236 3.447 1.00 90.25 76 GLU A N 1
ATOM 539 C CA . GLU A 1 76 ? -22.655 0.690 3.730 1.00 90.25 76 GLU A CA 1
ATOM 540 C C . GLU A 1 76 ? -22.127 2.065 4.161 1.00 90.25 76 GLU A C 1
ATOM 542 O O . GLU A 1 76 ? -21.192 2.183 4.962 1.00 90.25 76 GLU A O 1
ATOM 547 N N . GLY A 1 77 ? -22.782 3.118 3.672 1.00 92.38 77 GLY A N 1
ATOM 548 C CA . GLY A 1 77 ? -22.523 4.506 4.056 1.00 92.38 77 GLY A CA 1
ATOM 549 C C . GLY A 1 77 ? -21.315 5.150 3.368 1.00 92.38 77 GLY A C 1
ATOM 550 O O . GLY A 1 77 ? -20.722 4.599 2.443 1.00 92.38 77 GLY A O 1
ATOM 551 N N . LYS A 1 78 ? -20.980 6.362 3.822 1.00 96.38 78 LYS A N 1
ATOM 552 C CA . LYS A 1 78 ? -19.827 7.136 3.345 1.00 96.38 78 LYS A CA 1
ATOM 553 C C . LYS A 1 78 ? -18.668 7.082 4.341 1.00 96.38 78 LYS A C 1
ATOM 555 O O . LYS A 1 78 ? -18.871 6.720 5.502 1.00 96.38 78 LYS A O 1
ATOM 560 N N . PHE A 1 79 ? -17.476 7.428 3.872 1.00 98.19 79 PHE A N 1
ATOM 561 C CA . PHE A 1 79 ? -16.230 7.420 4.632 1.00 98.19 79 PHE A CA 1
ATOM 562 C C . PHE A 1 79 ? -15.498 8.747 4.468 1.00 98.19 79 PHE A C 1
ATOM 564 O O . PHE A 1 79 ? -15.458 9.312 3.376 1.00 98.19 79 PHE A O 1
ATOM 571 N N . ASP A 1 80 ? -14.882 9.220 5.541 1.00 98.25 80 ASP A N 1
ATOM 572 C CA . ASP A 1 80 ? -14.029 10.408 5.530 1.00 98.25 80 ASP A CA 1
ATOM 573 C C . ASP A 1 80 ? -12.666 10.101 4.912 1.00 98.25 80 ASP A C 1
ATOM 575 O O . ASP A 1 80 ? -12.028 10.968 4.306 1.00 98.25 80 ASP A O 1
ATOM 579 N N . ARG A 1 81 ? -12.215 8.853 5.075 1.00 97.62 81 ARG A N 1
ATOM 580 C CA . ARG A 1 81 ? -10.904 8.376 4.646 1.00 97.62 81 ARG A CA 1
ATOM 581 C C . ARG A 1 81 ? -10.998 6.985 4.037 1.00 97.62 81 ARG A C 1
ATOM 583 O O . ARG A 1 81 ? -11.664 6.100 4.570 1.00 97.62 81 ARG A O 1
ATOM 590 N N . VAL A 1 82 ? -10.271 6.769 2.949 1.00 96.75 82 VAL A N 1
ATOM 591 C CA . VAL A 1 82 ? -10.086 5.451 2.341 1.00 96.75 82 VAL A CA 1
ATOM 592 C C . VAL A 1 82 ? -8.594 5.207 2.140 1.00 96.75 82 VAL A C 1
ATOM 594 O O . VAL A 1 82 ? -7.867 6.056 1.629 1.00 96.75 82 VAL A O 1
ATOM 597 N N . ILE A 1 83 ? -8.113 4.036 2.529 1.00 93.56 83 ILE A N 1
ATOM 598 C CA . ILE A 1 83 ? -6.703 3.662 2.421 1.00 93.56 83 ILE A CA 1
ATOM 599 C C . ILE A 1 83 ? -6.585 2.274 1.802 1.00 93.56 83 ILE A C 1
ATOM 601 O O . ILE A 1 83 ? -7.330 1.370 2.165 1.00 93.56 83 ILE A O 1
ATOM 605 N N . ALA A 1 84 ? -5.658 2.096 0.860 1.00 90.62 84 ALA A N 1
ATOM 606 C CA . ALA A 1 84 ? -5.429 0.801 0.224 1.00 90.62 84 ALA A CA 1
ATOM 607 C C . ALA A 1 84 ? -4.005 0.317 0.501 1.00 90.62 84 ALA A C 1
ATOM 609 O O . ALA A 1 84 ? -3.043 0.805 -0.089 1.00 90.62 84 ALA A O 1
ATOM 610 N N . THR A 1 85 ? -3.876 -0.665 1.394 1.00 86.38 85 THR A N 1
ATOM 611 C CA . THR A 1 85 ? -2.631 -1.349 1.805 1.00 86.38 85 THR A CA 1
ATOM 612 C C . THR A 1 85 ? -2.270 -2.482 0.847 1.00 86.38 85 THR A C 1
ATOM 614 O O . THR A 1 85 ? -1.751 -3.534 1.224 1.00 86.38 85 THR A O 1
ATOM 617 N N . VAL A 1 86 ? -2.535 -2.244 -0.433 1.00 80.12 86 VAL A N 1
ATOM 618 C CA . VAL A 1 86 ? -2.350 -3.171 -1.541 1.00 80.12 86 VAL A CA 1
ATOM 619 C C . VAL A 1 86 ? -1.918 -2.373 -2.770 1.00 80.12 86 VAL A C 1
ATOM 621 O O . VAL A 1 86 ? -2.387 -1.258 -2.995 1.00 80.12 86 VAL A O 1
ATOM 624 N N . GLY A 1 87 ? -0.989 -2.919 -3.552 1.00 78.44 87 GLY A N 1
ATOM 625 C CA . GLY A 1 87 ? -0.522 -2.273 -4.775 1.00 78.44 87 GLY A CA 1
ATOM 626 C C . GLY A 1 87 ? -1.550 -2.395 -5.891 1.00 78.44 87 GLY A C 1
ATOM 627 O O . GLY A 1 87 ? -2.031 -3.503 -6.145 1.00 78.44 87 GLY A O 1
ATOM 628 N N . ILE A 1 88 ? -1.864 -1.273 -6.545 1.00 78.25 88 ILE A N 1
ATOM 629 C CA . ILE A 1 88 ? -2.848 -1.221 -7.630 1.00 78.25 88 ILE A CA 1
ATOM 630 C C . ILE A 1 88 ? -2.286 -0.577 -8.901 1.00 78.25 88 ILE A C 1
ATOM 632 O O . ILE A 1 88 ? -1.402 0.284 -8.866 1.00 78.25 88 ILE A O 1
ATOM 636 N N . SER A 1 89 ? -2.837 -0.966 -10.042 1.00 73.25 89 SER A N 1
ATOM 637 C CA . SER A 1 89 ? -2.556 -0.367 -11.345 1.00 73.25 89 SER A CA 1
ATOM 638 C C . SER A 1 89 ? -3.369 0.912 -11.562 1.00 73.25 89 SER A C 1
ATOM 640 O O . SER A 1 89 ? -2.844 1.927 -12.030 1.00 73.25 89 SER A O 1
ATOM 642 N N . THR A 1 90 ? -4.636 0.867 -11.144 1.00 77.75 90 THR A N 1
ATOM 643 C CA . THR A 1 90 ? -5.650 1.904 -11.337 1.00 77.75 90 THR A CA 1
ATOM 644 C C . THR A 1 90 ? -6.447 2.079 -10.050 1.00 77.75 90 THR A C 1
ATOM 646 O O . THR A 1 90 ? -6.797 1.105 -9.387 1.00 77.75 90 THR A O 1
ATOM 649 N N . VAL A 1 91 ? -6.753 3.326 -9.693 1.00 84.19 91 VAL A N 1
ATOM 650 C CA . VAL A 1 91 ? -7.626 3.630 -8.554 1.00 84.19 91 VAL A CA 1
ATOM 651 C C . VAL A 1 91 ? -9.056 3.207 -8.890 1.00 84.19 91 VAL A C 1
ATOM 653 O O . VAL A 1 91 ? -9.628 3.698 -9.862 1.00 84.19 91 VAL A O 1
ATOM 656 N N . SER A 1 92 ? -9.643 2.315 -8.088 1.00 89.06 92 SER A N 1
ATOM 657 C CA . SER A 1 92 ? -11.042 1.920 -8.274 1.00 89.06 92 SER A CA 1
ATOM 658 C C . SER A 1 92 ? -11.970 3.104 -8.017 1.00 89.06 92 SER A C 1
ATOM 660 O O . SER A 1 92 ? -11.928 3.722 -6.950 1.00 89.06 92 SER A O 1
ATOM 662 N N . TYR A 1 93 ? -12.859 3.386 -8.969 1.00 91.00 93 TYR A N 1
ATOM 663 C CA . TYR A 1 93 ? -13.844 4.454 -8.814 1.00 91.00 93 TYR A CA 1
ATOM 664 C C . TYR A 1 93 ? -14.812 4.188 -7.653 1.00 91.00 93 TYR A C 1
ATOM 666 O O . TYR A 1 93 ? -15.268 5.130 -7.009 1.00 91.00 93 TYR A O 1
ATOM 674 N N . ALA A 1 94 ? -15.048 2.917 -7.300 1.00 93.06 94 ALA A N 1
ATOM 675 C CA . ALA A 1 94 ? -15.870 2.553 -6.146 1.00 93.06 94 ALA A CA 1
ATOM 676 C C . ALA A 1 94 ? -15.364 3.218 -4.852 1.00 93.06 94 ALA A C 1
ATOM 678 O O . ALA A 1 94 ? -16.160 3.663 -4.029 1.00 93.06 94 ALA A O 1
ATOM 679 N N . TRP A 1 95 ? -14.049 3.384 -4.702 1.00 93.75 95 TRP A N 1
ATOM 680 C CA . TRP A 1 95 ? -13.459 4.046 -3.538 1.00 93.75 95 TRP A CA 1
ATOM 681 C C . TRP A 1 95 ? -13.776 5.542 -3.492 1.00 93.75 95 TRP A C 1
ATOM 683 O O . TRP A 1 95 ? -14.058 6.083 -2.427 1.00 93.75 95 TRP A O 1
ATOM 693 N N . VAL A 1 96 ? -13.806 6.204 -4.651 1.00 93.12 96 VAL A N 1
ATOM 694 C CA . VAL A 1 96 ? -14.220 7.611 -4.769 1.00 93.12 96 VAL A CA 1
ATOM 695 C C . VAL A 1 96 ? -15.710 7.754 -4.452 1.00 93.12 96 VAL A C 1
ATOM 697 O O . VAL A 1 96 ? -16.123 8.677 -3.746 1.00 93.12 96 VAL A O 1
ATOM 700 N N . THR A 1 97 ? -16.537 6.804 -4.901 1.00 93.88 97 THR A N 1
ATOM 701 C CA . THR A 1 97 ? -17.983 6.851 -4.644 1.00 93.88 97 THR A CA 1
ATOM 702 C C . THR A 1 97 ? -18.345 6.674 -3.175 1.00 93.88 97 THR A C 1
ATOM 704 O O . THR A 1 97 ? -19.373 7.199 -2.757 1.00 93.88 97 THR A O 1
ATOM 707 N N . VAL A 1 98 ? -17.528 5.993 -2.368 1.00 95.50 98 VAL A N 1
ATOM 708 C CA . VAL A 1 98 ? -17.802 5.828 -0.930 1.00 95.50 98 VAL A CA 1
ATOM 709 C C . VAL A 1 98 ? -17.225 6.958 -0.073 1.00 95.50 98 VAL A C 1
ATOM 711 O O . VAL A 1 98 ? -17.597 7.067 1.089 1.00 95.50 98 VAL A O 1
ATOM 714 N N . LEU A 1 99 ? -16.382 7.841 -0.616 1.00 96.31 99 LEU A N 1
ATOM 715 C CA . LEU A 1 99 ? -15.876 9.006 0.120 1.00 96.31 99 LEU A CA 1
ATOM 716 C C . LEU A 1 99 ? -16.950 10.084 0.328 1.00 96.31 99 LEU A C 1
ATOM 718 O O . LEU A 1 99 ? -17.823 10.276 -0.517 1.00 96.31 99 LEU A O 1
ATOM 722 N N . VAL A 1 100 ? -16.877 10.826 1.428 1.00 96.69 100 VAL A N 1
ATOM 723 C CA . VAL A 1 100 ? -17.561 12.124 1.568 1.00 96.69 100 VAL A CA 1
ATOM 724 C C . VAL A 1 100 ? -16.880 13.184 0.697 1.00 96.69 100 VAL A C 1
ATOM 726 O O . VAL A 1 100 ? -15.727 13.016 0.293 1.00 96.69 100 VAL A O 1
ATOM 729 N N . GLU A 1 101 ? -17.578 14.281 0.406 1.00 96.06 101 GLU A N 1
ATOM 730 C CA . GLU A 1 101 ? -16.964 15.444 -0.248 1.00 96.06 101 GLU A CA 1
ATOM 731 C C . GLU A 1 101 ? -15.793 15.972 0.595 1.00 96.06 101 GLU A C 1
ATOM 733 O O . GLU A 1 101 ? -15.909 16.083 1.814 1.00 96.06 101 GLU A O 1
ATOM 738 N N . GLY A 1 102 ? -14.643 16.240 -0.034 1.00 93.56 102 GLY A N 1
ATOM 739 C CA . GLY A 1 102 ? -13.409 16.597 0.675 1.00 93.56 102 GLY A CA 1
ATOM 740 C C . GLY A 1 102 ? -12.707 15.437 1.401 1.00 93.56 102 GLY A C 1
ATOM 741 O O . GLY A 1 102 ? -11.636 15.641 1.976 1.00 93.56 102 GLY A O 1
ATOM 742 N N . GLY A 1 103 ? -13.259 14.219 1.363 1.00 90.62 103 GLY A N 1
ATOM 743 C CA . GLY A 1 103 ? -12.637 13.026 1.937 1.00 90.62 103 GLY A CA 1
ATOM 744 C C . GLY A 1 103 ? -11.354 12.619 1.205 1.00 90.62 103 GLY A C 1
ATOM 745 O O . GLY A 1 103 ? -11.178 12.919 0.019 1.00 90.62 103 GLY A O 1
ATOM 746 N N . ARG A 1 104 ? -10.448 11.920 1.902 1.00 91.81 104 ARG A N 1
ATOM 747 C CA . ARG A 1 104 ? -9.118 11.567 1.371 1.00 91.81 104 ARG A CA 1
ATOM 748 C C . ARG A 1 104 ? -8.941 10.089 1.053 1.00 91.81 104 ARG A C 1
ATOM 750 O O . ARG A 1 104 ? -9.387 9.217 1.793 1.00 91.81 104 ARG A O 1
ATOM 757 N N . LEU A 1 105 ? -8.200 9.824 -0.016 1.00 87.38 105 LEU A N 1
ATOM 758 C CA . LEU A 1 105 ? -7.829 8.505 -0.511 1.00 87.38 105 LEU A CA 1
ATOM 759 C C . LEU A 1 105 ? -6.303 8.366 -0.543 1.00 87.38 105 LEU A C 1
ATOM 761 O O . LEU A 1 105 ? -5.632 9.204 -1.147 1.00 87.38 105 LEU A O 1
ATOM 765 N N . ALA A 1 106 ? -5.768 7.292 0.043 1.00 82.88 106 ALA A N 1
ATOM 766 C CA . ALA A 1 106 ? -4.332 6.990 0.040 1.00 82.88 106 ALA A CA 1
ATOM 767 C C . ALA A 1 106 ? -4.008 5.588 -0.526 1.00 82.88 106 ALA A C 1
ATOM 769 O O . ALA A 1 106 ? -3.688 4.674 0.239 1.00 82.88 106 ALA A O 1
ATOM 770 N N . PRO A 1 107 ? -4.111 5.363 -1.848 1.00 75.38 107 PRO A N 1
ATOM 771 C CA . PRO A 1 107 ? -3.721 4.125 -2.499 1.00 75.38 107 PRO A CA 1
ATOM 772 C C . PRO A 1 107 ? -2.281 4.164 -3.029 1.00 75.38 107 PRO A C 1
ATOM 774 O O . PRO A 1 107 ? -1.688 5.225 -3.240 1.00 75.38 107 PRO A O 1
ATOM 777 N N . LEU A 1 108 ? -1.727 2.986 -3.306 1.00 68.88 108 LEU A N 1
ATOM 778 C CA . LEU A 1 108 ? -0.416 2.840 -3.930 1.00 68.88 108 LEU A CA 1
ATOM 779 C C . LEU A 1 108 ? -0.543 2.514 -5.415 1.00 68.88 108 LEU A C 1
ATOM 781 O O . LEU A 1 108 ? -1.106 1.477 -5.751 1.00 68.88 108 LEU A O 1
ATOM 785 N N . THR A 1 109 ? 0.041 3.336 -6.291 1.00 63.84 109 THR A N 1
ATOM 786 C CA . THR A 1 109 ? -0.076 3.148 -7.748 1.00 63.84 109 THR A CA 1
ATOM 787 C C . THR A 1 109 ? 1.254 2.831 -8.435 1.00 63.84 109 THR A C 1
ATOM 789 O O . THR A 1 109 ? 2.287 3.383 -8.055 1.00 63.84 109 THR A O 1
ATOM 792 N N . ASN A 1 110 ? 1.163 2.042 -9.516 1.00 63.66 110 ASN A N 1
ATOM 793 C CA . ASN A 1 110 ? 2.084 1.927 -10.662 1.00 63.66 110 ASN A CA 1
ATOM 794 C C . ASN A 1 110 ? 3.227 0.871 -10.607 1.00 63.66 110 ASN A C 1
ATOM 796 O O . ASN A 1 110 ? 4.163 1.010 -9.819 1.00 63.66 110 ASN A O 1
ATOM 800 N N . PRO A 1 111 ? 3.256 -0.112 -11.540 1.00 55.09 111 PRO A N 1
ATOM 801 C CA . PRO A 1 111 ? 4.363 -1.069 -11.697 1.00 55.09 111 PRO A CA 1
ATOM 802 C C . PRO A 1 111 ? 5.639 -0.491 -12.346 1.00 55.09 111 PRO A C 1
ATOM 804 O O . PRO A 1 111 ? 6.684 -1.142 -12.317 1.00 55.09 111 PRO A O 1
ATOM 807 N N . TYR A 1 112 ? 5.597 0.719 -12.914 1.00 53.59 112 TYR A N 1
ATOM 808 C CA . TYR A 1 112 ? 6.712 1.354 -13.631 1.00 53.59 112 TYR A CA 1
ATOM 809 C C . TYR A 1 112 ? 7.776 1.987 -12.700 1.00 53.59 112 TYR A C 1
ATOM 811 O O . TYR A 1 112 ? 8.643 2.690 -13.185 1.00 53.59 112 TYR A O 1
ATOM 819 N N . LYS A 1 113 ? 7.796 1.697 -11.387 1.00 58.25 113 LYS A N 1
ATOM 820 C CA . LYS A 1 113 ? 8.842 2.040 -10.380 1.00 58.25 113 LYS A CA 1
ATOM 821 C C . LYS A 1 113 ? 9.154 3.549 -10.143 1.00 58.25 113 LYS A C 1
ATOM 823 O O . LYS A 1 113 ? 9.234 4.319 -11.087 1.00 58.25 113 LYS A O 1
ATOM 828 N N . PRO A 1 114 ? 9.470 3.967 -8.903 1.00 54.09 114 PRO A N 1
ATOM 829 C CA . PRO A 1 114 ? 8.922 3.367 -7.699 1.00 54.09 114 PRO A CA 1
ATOM 830 C C . PRO A 1 114 ? 7.407 3.621 -7.690 1.00 54.09 114 PRO A C 1
ATOM 832 O O . PRO A 1 114 ? 6.977 4.713 -8.084 1.00 54.09 114 PRO A O 1
ATOM 835 N N . PRO A 1 115 ? 6.599 2.644 -7.260 1.00 62.25 115 PRO A N 1
ATOM 836 C CA . PRO A 1 115 ? 5.210 2.924 -6.965 1.00 62.25 115 PRO A CA 1
ATOM 837 C C . PRO A 1 115 ? 5.137 4.016 -5.895 1.00 62.25 115 PRO A C 1
ATOM 839 O O . PRO A 1 115 ? 6.021 4.156 -5.042 1.00 62.25 115 PRO A O 1
ATOM 842 N N . GLY A 1 116 ? 4.106 4.843 -5.983 1.00 69.19 116 GLY A N 1
ATOM 843 C CA . GLY A 1 116 ? 3.928 5.987 -5.098 1.00 69.19 116 GLY A CA 1
ATOM 844 C C . GLY A 1 116 ? 2.618 5.897 -4.345 1.00 69.19 116 GLY A C 1
ATOM 845 O O . GLY A 1 116 ? 1.609 5.464 -4.904 1.00 69.19 116 GLY A O 1
ATOM 846 N N . ILE A 1 117 ? 2.631 6.366 -3.100 1.00 77.44 117 ILE A N 1
ATOM 847 C CA . ILE A 1 117 ? 1.399 6.722 -2.396 1.00 77.44 117 ILE A CA 1
ATOM 848 C C . ILE A 1 117 ? 0.826 7.940 -3.123 1.00 77.44 117 ILE A C 1
ATOM 850 O O . ILE A 1 117 ? 1.514 8.958 -3.236 1.00 77.44 117 ILE A O 1
ATOM 854 N N . VAL A 1 118 ? -0.403 7.857 -3.627 1.00 80.50 118 VAL A N 1
ATOM 855 C CA . VAL A 1 118 ? -1.143 9.055 -4.050 1.00 80.50 118 VAL A CA 1
ATOM 856 C C . VAL A 1 118 ? -2.013 9.517 -2.893 1.00 80.50 118 VAL A C 1
ATOM 858 O O . VAL A 1 118 ? -2.640 8.700 -2.239 1.00 80.50 118 VAL A O 1
ATOM 861 N N . ALA A 1 119 ? -2.020 10.813 -2.614 1.00 87.75 119 ALA A N 1
ATOM 862 C CA . ALA A 1 119 ? -2.947 11.430 -1.679 1.00 87.75 119 ALA A CA 1
ATOM 863 C C . ALA A 1 119 ? -3.964 12.197 -2.518 1.00 87.75 119 ALA A C 1
ATOM 865 O O . ALA A 1 119 ? -3.617 13.218 -3.111 1.00 87.75 119 ALA A O 1
ATOM 866 N N . LEU A 1 120 ? -5.179 11.666 -2.629 1.00 90.12 120 LEU A N 1
ATOM 867 C CA . LEU A 1 120 ? -6.249 12.265 -3.423 1.00 90.12 120 LEU A CA 1
ATOM 868 C C . LEU A 1 120 ? -7.346 12.778 -2.500 1.00 90.12 120 LEU A C 1
ATOM 870 O O . LEU A 1 120 ? -7.705 12.106 -1.538 1.00 90.12 120 LEU A O 1
ATOM 874 N N . THR A 1 121 ? -7.903 13.932 -2.830 1.00 94.56 121 THR A N 1
ATOM 875 C CA . THR A 1 121 ? -9.080 14.499 -2.180 1.00 94.56 121 THR A CA 1
ATOM 876 C C . THR A 1 121 ? -10.251 14.407 -3.145 1.00 94.56 121 THR A C 1
ATOM 878 O O . THR A 1 121 ? -10.099 14.703 -4.334 1.00 94.56 121 THR A O 1
ATOM 881 N N . ARG A 1 122 ? -11.409 13.963 -2.651 1.00 94.94 122 ARG A N 1
ATOM 882 C CA . ARG A 1 122 ? -12.642 13.938 -3.436 1.00 94.94 122 ARG A CA 1
ATOM 883 C C . ARG A 1 122 ? -13.141 15.362 -3.692 1.00 94.94 122 ARG A C 1
ATOM 885 O O . ARG A 1 122 ? -13.245 16.145 -2.751 1.00 94.94 122 ARG A O 1
ATOM 892 N N . HIS A 1 123 ? -13.481 15.621 -4.953 1.00 92.88 123 HIS A N 1
ATOM 893 C CA . HIS A 1 123 ? -14.146 16.823 -5.442 1.00 92.88 123 HIS A CA 1
ATOM 894 C C . HIS A 1 123 ? -15.271 16.421 -6.399 1.00 92.88 123 HIS A C 1
ATOM 896 O O . HIS A 1 123 ? -15.000 15.930 -7.503 1.00 92.88 123 HIS A O 1
ATOM 902 N N . ASP A 1 124 ? -16.516 16.593 -5.961 1.00 91.31 124 ASP A N 1
ATOM 903 C CA . ASP A 1 124 ? -17.729 16.172 -6.665 1.00 91.31 124 ASP A CA 1
ATOM 904 C C . ASP A 1 124 ? -17.701 14.663 -6.996 1.00 91.31 124 ASP A C 1
ATOM 906 O O . ASP A 1 124 ? -17.695 13.802 -6.105 1.00 91.31 124 ASP A O 1
ATOM 910 N N . ASP A 1 125 ? -17.651 14.332 -8.287 1.00 90.06 125 ASP A N 1
ATOM 911 C CA . ASP A 1 125 ? -17.574 12.973 -8.827 1.00 90.06 125 ASP A CA 1
ATOM 912 C C . ASP A 1 125 ? -16.142 12.557 -9.187 1.00 90.06 125 ASP A C 1
ATOM 914 O O . ASP A 1 125 ? -15.926 11.517 -9.810 1.00 90.06 125 ASP A O 1
ATOM 918 N N . THR A 1 126 ? -15.142 13.352 -8.810 1.00 91.31 126 THR A N 1
ATOM 919 C CA . THR A 1 126 ? -13.731 13.106 -9.123 1.00 91.31 126 THR A CA 1
ATOM 920 C C . THR A 1 126 ? -12.870 13.098 -7.864 1.00 91.31 126 THR A C 1
ATOM 922 O O . THR A 1 126 ? -13.318 13.434 -6.770 1.00 91.31 126 THR A O 1
ATOM 925 N N . ALA A 1 127 ? -11.612 12.682 -8.000 1.00 89.69 127 ALA A N 1
ATOM 926 C CA . ALA A 1 127 ? -10.615 12.831 -6.951 1.00 89.69 127 ALA A CA 1
ATOM 927 C C . ALA A 1 127 ? -9.290 13.279 -7.566 1.00 89.69 127 ALA A C 1
ATOM 929 O O . ALA A 1 127 ? -8.862 12.744 -8.591 1.00 89.69 127 ALA A O 1
ATOM 930 N N . ALA A 1 128 ? -8.641 14.256 -6.941 1.00 88.75 128 ALA A N 1
ATOM 931 C CA . ALA A 1 128 ? -7.396 14.839 -7.423 1.00 88.75 128 ALA A CA 1
ATOM 932 C C . ALA A 1 128 ? -6.432 15.085 -6.262 1.00 88.75 128 ALA A C 1
ATOM 934 O O . ALA A 1 128 ? -6.843 15.246 -5.116 1.00 88.75 128 ALA A O 1
ATOM 935 N N . GLY A 1 129 ? -5.134 15.106 -6.550 1.00 86.31 129 GLY A N 1
ATOM 936 C CA . GLY A 1 129 ? -4.130 15.359 -5.528 1.00 86.31 129 GLY A CA 1
ATOM 937 C C . GLY A 1 129 ? -2.720 15.047 -5.997 1.00 86.31 129 GLY A C 1
ATOM 938 O O . GLY A 1 129 ? -2.409 15.170 -7.183 1.00 86.31 129 GLY A O 1
ATOM 939 N N . SER A 1 130 ? -1.849 14.687 -5.060 1.00 78.31 130 SER A N 1
ATOM 940 C CA . SER A 1 130 ? -0.407 14.626 -5.287 1.00 78.31 130 SER A CA 1
ATOM 941 C C . SER A 1 130 ? 0.177 13.237 -5.042 1.00 78.31 130 SER A C 1
ATOM 943 O O . SER A 1 130 ? -0.376 12.395 -4.335 1.00 78.31 130 SER A O 1
ATOM 945 N N . LEU A 1 131 ? 1.339 12.999 -5.648 1.00 76.25 131 LEU A N 1
ATOM 946 C CA . LEU A 1 131 ? 2.189 11.857 -5.329 1.00 76.25 131 LEU A CA 1
ATOM 947 C C . LEU A 1 131 ? 3.002 12.188 -4.076 1.00 76.25 131 LEU A C 1
ATOM 949 O O . LEU A 1 131 ? 3.826 13.103 -4.100 1.00 76.25 131 LEU A O 1
ATOM 953 N N . ALA A 1 132 ? 2.794 11.424 -3.008 1.00 74.75 132 ALA A N 1
ATOM 954 C CA . ALA A 1 132 ? 3.506 11.563 -1.747 1.00 74.75 132 ALA A CA 1
ATOM 955 C C . ALA A 1 132 ? 4.886 10.878 -1.816 1.00 74.75 132 ALA A C 1
ATOM 957 O O . ALA A 1 132 ? 5.779 11.333 -2.534 1.00 74.75 132 ALA A O 1
ATOM 958 N N . GLY A 1 133 ? 5.105 9.803 -1.054 1.00 68.94 133 GLY A N 1
ATOM 959 C CA . GLY A 1 133 ? 6.376 9.070 -0.986 1.00 68.94 133 GLY A CA 1
ATOM 960 C C . GLY A 1 133 ? 6.402 7.795 -1.840 1.00 68.94 133 GLY A C 1
ATOM 961 O O . GLY A 1 133 ? 5.339 7.283 -2.200 1.00 68.94 133 GLY A O 1
ATOM 962 N N . PRO A 1 134 ? 7.599 7.266 -2.166 1.00 70.56 134 PRO A N 1
ATOM 963 C CA . PRO A 1 134 ? 7.717 5.923 -2.724 1.00 70.56 134 PRO A CA 1
ATOM 964 C C . PRO A 1 134 ? 7.276 4.879 -1.688 1.00 70.56 134 PRO A C 1
ATOM 966 O O . PRO A 1 134 ? 7.579 5.015 -0.502 1.00 70.56 134 PRO A O 1
ATOM 969 N N . ALA A 1 135 ? 6.589 3.835 -2.137 1.00 69.88 135 ALA A N 1
ATOM 970 C CA . ALA A 1 135 ? 6.276 2.663 -1.329 1.00 69.88 135 ALA A CA 1
ATOM 971 C C . ALA A 1 135 ? 6.110 1.440 -2.242 1.00 69.88 135 ALA A C 1
ATOM 973 O O . ALA A 1 135 ? 5.818 1.580 -3.425 1.00 69.88 135 ALA A O 1
ATOM 974 N N . ASP A 1 136 ? 6.279 0.243 -1.690 1.00 71.44 136 ASP A N 1
ATOM 975 C CA . ASP A 1 136 ? 6.082 -1.019 -2.403 1.00 71.44 136 ASP A CA 1
ATOM 976 C C . ASP A 1 136 ? 5.154 -1.915 -1.576 1.00 71.44 136 ASP A C 1
ATOM 978 O O . ASP A 1 136 ? 5.391 -2.140 -0.389 1.00 71.44 136 ASP A O 1
ATOM 982 N N . PHE A 1 137 ? 4.100 -2.439 -2.203 1.00 70.88 137 PHE A N 1
ATOM 983 C CA . PHE A 1 137 ? 3.151 -3.371 -1.587 1.00 70.88 137 PHE A CA 1
ATOM 984 C C . PHE A 1 137 ? 2.916 -4.586 -2.484 1.00 70.88 137 PHE A C 1
ATOM 986 O O . PHE A 1 137 ? 3.184 -4.575 -3.687 1.00 70.88 137 PHE A O 1
ATOM 993 N N . MET A 1 138 ? 2.368 -5.649 -1.893 1.00 74.50 138 MET A N 1
ATOM 994 C CA . MET A 1 138 ? 1.860 -6.787 -2.655 1.00 74.50 138 MET A CA 1
ATOM 995 C C . MET A 1 138 ? 0.718 -6.333 -3.568 1.00 74.50 138 MET A C 1
ATOM 997 O O . MET A 1 138 ? -0.174 -5.619 -3.120 1.00 74.50 138 MET A O 1
ATOM 1001 N N . ALA A 1 139 ? 0.728 -6.769 -4.828 1.00 73.56 139 ALA A N 1
ATOM 1002 C CA . ALA A 1 139 ? -0.318 -6.419 -5.785 1.00 73.56 139 ALA A CA 1
ATOM 1003 C C . ALA A 1 139 ? -1.685 -7.009 -5.399 1.00 73.56 139 ALA A C 1
ATOM 1005 O O . ALA A 1 139 ? -1.761 -8.127 -4.851 1.00 73.56 139 ALA A O 1
ATOM 1006 N N . LEU A 1 140 ? -2.747 -6.279 -5.763 1.00 76.50 140 LEU A N 1
ATOM 1007 C CA . LEU A 1 140 ? -4.132 -6.752 -5.773 1.00 76.50 140 LEU A CA 1
ATOM 1008 C C . LEU A 1 140 ? -4.195 -8.132 -6.416 1.00 76.50 140 LEU A C 1
ATOM 1010 O O . LEU A 1 140 ? -3.528 -8.392 -7.415 1.00 76.50 140 LEU A O 1
ATOM 1014 N N . ARG A 1 141 ? -4.989 -9.042 -5.842 1.00 78.38 141 ARG A N 1
ATOM 1015 C CA . ARG A 1 141 ? -5.004 -10.449 -6.273 1.00 78.38 141 ARG A CA 1
ATOM 1016 C C . ARG A 1 141 ? -5.378 -10.596 -7.752 1.00 78.38 141 ARG A C 1
ATOM 1018 O O . ARG A 1 141 ? -4.777 -11.427 -8.424 1.00 78.38 141 ARG A O 1
ATOM 1025 N N . SER A 1 142 ? -6.306 -9.770 -8.233 1.00 73.12 142 SER A N 1
ATOM 1026 C CA . SER A 1 142 ? -6.727 -9.673 -9.637 1.00 73.12 142 SER A CA 1
ATOM 1027 C C . SER A 1 142 ? -5.640 -9.128 -10.569 1.00 73.12 142 SER A C 1
ATOM 1029 O O . SER A 1 142 ? -5.629 -9.454 -11.750 1.00 73.12 142 SER A O 1
ATOM 1031 N N . GLU A 1 143 ? -4.701 -8.344 -10.044 1.00 70.19 143 GLU A N 1
ATOM 1032 C CA . GLU A 1 143 ? -3.624 -7.699 -10.802 1.00 70.19 143 GLU A CA 1
ATOM 1033 C C . GLU A 1 143 ? -2.273 -8.416 -10.661 1.00 70.19 143 GLU A C 1
ATOM 1035 O O . GLU A 1 143 ? -1.244 -7.954 -11.163 1.00 70.19 143 GLU A O 1
ATOM 1040 N N . ARG A 1 144 ? -2.236 -9.565 -9.973 1.00 70.19 144 ARG A N 1
ATOM 1041 C CA . ARG A 1 144 ? -1.018 -10.370 -9.858 1.00 70.19 144 ARG A CA 1
ATOM 1042 C C . ARG A 1 144 ? -0.664 -10.963 -11.211 1.00 70.19 144 ARG A C 1
ATOM 1044 O O . ARG A 1 144 ? -1.220 -11.971 -11.641 1.00 70.19 144 ARG A O 1
ATOM 1051 N N . VAL A 1 145 ? 0.342 -10.380 -11.844 1.00 60.91 145 VAL A N 1
ATOM 1052 C CA . VAL A 1 145 ? 0.981 -10.975 -13.013 1.00 60.91 145 VAL A CA 1
ATOM 1053 C C . VAL A 1 145 ? 1.825 -12.161 -12.550 1.00 60.91 145 VAL A C 1
ATOM 1055 O O . VAL A 1 145 ? 2.603 -12.058 -11.596 1.00 60.91 145 VAL A O 1
ATOM 1058 N N . THR A 1 146 ? 1.687 -13.305 -13.224 1.00 56.78 146 THR A N 1
ATOM 1059 C CA . THR A 1 146 ? 2.609 -14.427 -13.013 1.00 56.78 146 THR A CA 1
ATOM 1060 C C . THR A 1 146 ? 3.997 -13.960 -13.430 1.00 56.78 146 THR A C 1
ATOM 1062 O O . THR A 1 146 ? 4.221 -13.678 -14.608 1.00 56.78 146 THR A O 1
ATOM 1065 N N . ARG A 1 147 ? 4.923 -13.847 -12.471 1.00 53.06 147 ARG A N 1
ATOM 1066 C CA . ARG A 1 147 ? 6.323 -13.549 -12.781 1.00 53.06 147 ARG A CA 1
ATOM 1067 C C . ARG A 1 147 ? 6.862 -14.692 -13.635 1.00 53.06 147 ARG A C 1
ATOM 1069 O O . ARG A 1 147 ? 7.021 -15.803 -13.142 1.00 53.06 147 ARG A O 1
ATOM 1076 N N . ARG A 1 148 ? 7.097 -14.408 -14.911 1.00 53.97 148 ARG A N 1
ATOM 1077 C CA . ARG A 1 148 ? 7.781 -15.300 -15.846 1.00 53.97 148 ARG A CA 1
ATOM 1078 C C . ARG A 1 148 ? 9.212 -14.824 -16.016 1.00 53.97 148 ARG A C 1
ATOM 1080 O O . ARG A 1 148 ? 9.471 -13.621 -15.927 1.00 53.97 148 ARG A O 1
ATOM 1087 N N . SER A 1 149 ? 10.134 -15.760 -16.211 1.00 54.81 149 SER A N 1
ATOM 1088 C CA . SER A 1 149 ? 11.533 -15.411 -16.439 1.00 54.81 149 SER A CA 1
ATOM 1089 C C . SER A 1 149 ? 11.651 -14.574 -17.714 1.00 54.81 149 SER A C 1
ATOM 1091 O O . SER A 1 149 ? 11.055 -14.924 -18.728 1.00 54.81 149 SER A O 1
ATOM 1093 N N . VAL A 1 150 ? 12.447 -13.499 -17.697 1.00 53.22 150 VAL A N 1
ATOM 1094 C CA . VAL A 1 150 ? 12.788 -12.732 -18.917 1.00 53.22 150 VAL A CA 1
ATOM 1095 C C . VAL A 1 150 ? 13.357 -13.652 -20.008 1.00 53.22 150 VAL A C 1
ATOM 1097 O O . VAL A 1 150 ? 13.097 -13.440 -21.189 1.00 53.22 150 VAL A O 1
ATOM 1100 N N . VAL A 1 151 ? 14.038 -14.733 -19.609 1.00 55.22 151 VAL A N 1
ATOM 1101 C CA . VAL A 1 151 ? 14.606 -15.753 -20.507 1.00 55.22 151 VAL A CA 1
ATOM 1102 C C . VAL A 1 151 ? 13.527 -16.521 -21.288 1.00 55.22 151 VAL A C 1
ATOM 1104 O O . VAL A 1 151 ? 13.772 -16.984 -22.397 1.00 55.22 151 VAL A O 1
ATOM 1107 N N . GLU A 1 152 ? 12.301 -16.627 -20.765 1.00 55.66 152 GLU A N 1
ATOM 1108 C CA . GLU A 1 152 ? 11.179 -17.234 -21.502 1.00 55.66 152 GLU A CA 1
ATOM 1109 C C . GLU A 1 152 ? 10.683 -16.342 -22.652 1.00 55.66 152 GLU A C 1
ATOM 1111 O O . GLU A 1 152 ? 9.987 -16.820 -23.550 1.00 55.66 152 GLU A O 1
ATOM 1116 N N . PHE A 1 153 ? 11.035 -15.052 -22.635 1.00 55.03 153 PHE A N 1
ATOM 1117 C CA . PHE A 1 153 ? 10.637 -14.069 -23.642 1.00 55.03 153 PHE A CA 1
ATOM 1118 C C . PHE A 1 153 ? 11.756 -13.729 -24.630 1.00 55.03 153 PHE A C 1
ATOM 1120 O O . PHE A 1 153 ? 11.456 -13.327 -25.749 1.00 55.03 153 PHE A O 1
ATOM 1127 N N . SER A 1 154 ? 13.026 -13.952 -24.272 1.00 52.97 154 SER A N 1
ATOM 1128 C CA . SER A 1 154 ? 14.179 -13.704 -25.153 1.00 52.97 154 SER A CA 1
ATOM 1129 C C . SER A 1 154 ? 14.262 -14.644 -26.364 1.00 52.97 154 SER A C 1
ATOM 1131 O O . SER A 1 154 ? 15.098 -14.437 -27.231 1.00 52.97 154 SER A O 1
ATOM 1133 N N . ALA A 1 155 ? 13.416 -15.679 -26.429 1.00 52.69 155 ALA A N 1
ATOM 1134 C CA . ALA A 1 155 ? 13.353 -16.646 -27.529 1.00 52.69 155 ALA A CA 1
ATOM 1135 C C . ALA A 1 155 ? 12.098 -16.494 -28.417 1.00 52.69 155 ALA A C 1
ATOM 1137 O O . ALA A 1 155 ? 11.801 -17.369 -29.232 1.00 52.69 155 ALA A O 1
ATOM 1138 N N . VAL A 1 156 ? 11.300 -15.438 -28.226 1.00 52.16 156 VAL A N 1
ATOM 1139 C CA . VAL A 1 156 ? 9.987 -15.307 -28.870 1.00 52.16 156 VAL A CA 1
ATOM 1140 C C . VAL A 1 156 ? 10.101 -14.423 -30.109 1.00 52.16 156 VAL A C 1
ATOM 1142 O O . VAL A 1 156 ? 10.104 -13.213 -29.978 1.00 52.16 156 VAL A O 1
ATOM 1145 N N . GLY A 1 157 ? 10.102 -15.020 -31.303 1.00 58.00 157 GLY A N 1
ATOM 1146 C CA . GLY A 1 157 ? 9.726 -14.349 -32.557 1.00 58.00 157 GLY A CA 1
ATOM 1147 C C . GLY A 1 157 ? 10.776 -13.441 -33.225 1.00 58.00 157 GLY A C 1
ATOM 1148 O O . GLY A 1 157 ? 11.898 -13.320 -32.745 1.00 58.00 157 GLY A O 1
ATOM 1149 N N . PRO A 1 158 ? 10.434 -12.851 -34.388 1.00 60.28 158 PRO A N 1
ATOM 1150 C CA . PRO A 1 158 ? 11.340 -11.998 -35.150 1.00 60.28 158 PRO A CA 1
ATOM 1151 C C . PRO A 1 158 ? 11.617 -10.681 -34.419 1.00 60.28 158 PRO A C 1
ATOM 1153 O O . PRO A 1 158 ? 10.697 -9.983 -33.992 1.00 60.28 158 PRO A O 1
ATOM 1156 N N . HIS A 1 159 ? 12.896 -10.332 -34.334 1.00 69.81 159 HIS A N 1
ATOM 1157 C CA . HIS A 1 159 ? 13.365 -9.096 -33.728 1.00 69.81 159 HIS A CA 1
ATOM 1158 C C . HIS A 1 159 ? 13.194 -7.939 -34.712 1.00 69.81 159 HIS A C 1
ATOM 1160 O O . HIS A 1 159 ? 13.531 -8.055 -35.891 1.00 69.81 159 HIS A O 1
ATOM 1166 N N . THR A 1 160 ? 12.661 -6.819 -34.233 1.00 73.50 160 THR A N 1
ATOM 1167 C CA . THR A 1 160 ? 12.617 -5.566 -34.990 1.00 73.50 160 THR A CA 1
ATOM 1168 C C . THR A 1 160 ? 13.609 -4.595 -34.371 1.00 73.50 160 THR A C 1
ATOM 1170 O O . THR A 1 160 ? 13.529 -4.323 -33.174 1.00 73.50 160 THR A O 1
ATOM 1173 N N . GLN A 1 161 ? 14.511 -4.065 -35.191 1.00 78.75 161 GLN A N 1
ATOM 1174 C CA . GLN A 1 161 ? 15.443 -3.006 -34.809 1.00 78.75 161 GLN A CA 1
ATOM 1175 C C . GLN A 1 161 ? 14.917 -1.642 -35.262 1.00 78.75 161 GLN A C 1
ATOM 1177 O O . GLN A 1 161 ? 14.196 -1.538 -36.260 1.00 78.75 161 GLN A O 1
ATOM 1182 N N . GLY A 1 162 ? 15.265 -0.596 -34.526 1.00 76.75 162 GLY A N 1
ATOM 1183 C CA . GLY A 1 162 ? 14.935 0.785 -34.851 1.00 76.75 162 GLY A CA 1
ATOM 1184 C C . GLY A 1 162 ? 15.633 1.746 -33.901 1.00 76.75 162 GLY A C 1
ATOM 1185 O O . GLY A 1 162 ? 16.441 1.328 -33.084 1.00 76.75 162 GLY A O 1
ATOM 1186 N N . THR A 1 163 ? 15.294 3.029 -33.983 1.00 79.25 163 THR A N 1
ATOM 1187 C CA . THR A 1 163 ? 15.904 4.051 -33.129 1.00 79.25 163 THR A CA 1
ATOM 1188 C C . THR A 1 163 ? 14.856 4.970 -32.499 1.00 79.25 163 THR A C 1
ATOM 1190 O O . THR A 1 163 ? 13.728 5.083 -32.995 1.00 79.25 163 THR A O 1
ATOM 1193 N N . THR A 1 164 ? 15.192 5.613 -31.378 1.00 71.81 164 THR A N 1
ATOM 1194 C CA . THR A 1 164 ? 14.320 6.575 -30.685 1.00 71.81 164 THR A CA 1
ATOM 1195 C C . THR A 1 164 ? 15.071 7.838 -30.276 1.00 71.81 164 THR A C 1
ATOM 1197 O O . THR A 1 164 ? 16.172 7.786 -29.744 1.00 71.81 164 THR A O 1
ATOM 1200 N N . GLU A 1 165 ? 14.447 8.997 -30.484 1.00 73.50 165 GLU A N 1
ATOM 1201 C CA . GLU A 1 165 ? 14.946 10.294 -30.000 1.00 73.50 165 GLU A CA 1
ATOM 1202 C C . GLU A 1 165 ? 14.334 10.686 -28.645 1.00 73.50 165 GLU A C 1
ATOM 1204 O O . GLU A 1 165 ? 14.610 11.762 -28.116 1.00 73.50 165 GLU A O 1
ATOM 1209 N N . VAL A 1 166 ? 13.450 9.846 -28.089 1.00 66.00 166 VAL A N 1
ATOM 1210 C CA . VAL A 1 166 ? 12.792 10.124 -26.810 1.00 66.00 166 VAL A CA 1
ATOM 1211 C C . VAL A 1 166 ? 13.831 10.012 -25.694 1.00 66.00 166 VAL A C 1
ATOM 1213 O O . VAL A 1 166 ? 14.353 8.918 -25.478 1.00 66.00 166 VAL A O 1
ATOM 1216 N N . PRO A 1 167 ? 14.099 11.088 -24.932 1.00 61.00 167 PRO A N 1
ATOM 1217 C CA . PRO A 1 167 ? 14.976 11.005 -23.777 1.00 61.00 167 PRO A CA 1
ATOM 1218 C C . PRO A 1 167 ? 14.305 10.109 -22.736 1.00 61.00 167 PRO A C 1
ATOM 1220 O O . PRO A 1 167 ? 13.267 10.478 -22.178 1.00 61.00 167 PRO A O 1
ATOM 1223 N N . VAL A 1 168 ? 14.859 8.924 -22.481 1.00 59.19 168 VAL A N 1
ATOM 1224 C CA . VAL A 1 168 ? 14.367 8.044 -21.418 1.00 59.19 168 VAL A CA 1
ATOM 1225 C C . VAL A 1 168 ? 15.367 8.086 -20.276 1.00 59.19 168 VAL A C 1
ATOM 1227 O O . VAL A 1 168 ? 16.399 7.430 -20.338 1.00 59.19 168 VAL A O 1
ATOM 1230 N N . PRO A 1 169 ? 15.132 8.878 -19.223 1.00 53.44 169 PRO A N 1
ATOM 1231 C CA . PRO A 1 169 ? 16.159 9.031 -18.217 1.00 53.44 169 PRO A CA 1
ATOM 1232 C C . PRO A 1 169 ? 16.311 7.726 -17.402 1.00 53.44 169 PRO A C 1
ATOM 1234 O O . PRO A 1 169 ? 15.299 7.195 -16.925 1.00 53.44 169 PRO A O 1
ATOM 1237 N N . PRO A 1 170 ? 17.552 7.250 -17.163 1.00 50.50 170 PRO A N 1
ATOM 1238 C CA . PRO A 1 170 ? 17.875 6.025 -16.409 1.00 50.50 170 PRO A CA 1
ATOM 1239 C C . PRO A 1 170 ? 17.180 5.900 -15.044 1.00 50.50 170 PRO A C 1
ATOM 1241 O O . PRO A 1 170 ? 16.890 4.806 -14.559 1.00 50.50 170 PRO A O 1
ATOM 1244 N N . GLY A 1 171 ? 16.864 7.045 -14.433 1.00 54.94 171 GLY A N 1
ATOM 1245 C CA . GLY A 1 171 ? 16.105 7.160 -13.187 1.00 54.94 171 GLY A CA 1
ATOM 1246 C C . GLY A 1 171 ? 15.303 8.459 -13.074 1.00 54.94 171 GLY A C 1
ATOM 1247 O O . GLY A 1 171 ? 14.974 8.871 -11.965 1.00 54.94 171 GLY A O 1
ATOM 1248 N N . GLY A 1 172 ? 15.036 9.138 -14.192 1.00 57.78 172 GLY A N 1
ATOM 1249 C CA . GLY A 1 172 ? 14.545 10.517 -14.170 1.00 57.78 172 GLY A CA 1
ATOM 1250 C C . GLY A 1 172 ? 13.068 10.643 -13.835 1.00 57.78 172 GLY A C 1
ATOM 1251 O O . GLY A 1 172 ? 12.257 9.790 -14.189 1.00 57.78 172 GLY A O 1
ATOM 1252 N N . ASP A 1 173 ? 12.795 11.730 -13.119 1.00 63.69 173 ASP A N 1
ATOM 1253 C CA . ASP A 1 173 ? 11.512 12.250 -12.659 1.00 63.69 173 ASP A CA 1
ATOM 1254 C C . ASP A 1 173 ? 10.433 11.196 -12.351 1.00 63.69 173 ASP A C 1
ATOM 1256 O O . ASP A 1 173 ? 9.739 10.658 -13.217 1.00 63.69 173 ASP A O 1
ATOM 1260 N N . ARG A 1 174 ? 10.217 10.967 -11.055 1.00 67.00 174 ARG A N 1
ATOM 1261 C CA . ARG A 1 174 ? 9.144 10.116 -10.536 1.00 67.00 174 ARG A CA 1
ATOM 1262 C C . ARG A 1 174 ? 7.769 10.483 -11.103 1.00 67.00 174 ARG A C 1
ATOM 1264 O O . ARG A 1 174 ? 6.963 9.587 -11.335 1.00 67.00 174 ARG A O 1
ATOM 1271 N N . HIS A 1 175 ? 7.488 11.764 -11.331 1.00 68.31 175 HIS A N 1
ATOM 1272 C CA . HIS A 1 175 ? 6.221 12.202 -11.911 1.00 68.31 175 HIS A CA 1
ATOM 1273 C C . HIS A 1 175 ? 6.091 11.738 -13.366 1.00 68.31 175 HIS A C 1
ATOM 1275 O O . HIS A 1 175 ? 5.046 11.202 -13.741 1.00 68.31 175 HIS A O 1
ATOM 1281 N N . ALA A 1 176 ? 7.166 11.838 -14.154 1.00 69.00 176 ALA A N 1
ATOM 1282 C CA . ALA A 1 176 ? 7.210 11.308 -15.515 1.00 69.00 176 ALA A CA 1
ATOM 1283 C C . ALA A 1 176 ? 7.066 9.779 -15.528 1.00 69.00 176 ALA A C 1
ATOM 1285 O O . ALA A 1 176 ? 6.282 9.240 -16.305 1.00 69.00 176 ALA A O 1
ATOM 1286 N N . ALA A 1 177 ? 7.742 9.074 -14.618 1.00 68.88 177 ALA A N 1
ATOM 1287 C CA . ALA A 1 177 ? 7.610 7.626 -14.473 1.00 68.88 177 ALA A CA 1
ATOM 1288 C C . ALA A 1 177 ? 6.176 7.191 -14.125 1.00 68.88 177 ALA A C 1
ATOM 1290 O O . ALA A 1 177 ? 5.676 6.200 -14.662 1.00 68.88 177 ALA A O 1
ATOM 1291 N N . VAL A 1 178 ? 5.487 7.939 -13.258 1.00 69.69 178 VAL A N 1
ATOM 1292 C CA . VAL A 1 178 ? 4.075 7.683 -12.951 1.00 69.69 178 VAL A CA 1
ATOM 1293 C C . VAL A 1 178 ? 3.186 7.941 -14.159 1.00 69.69 178 VAL A C 1
ATOM 1295 O O . VAL A 1 178 ? 2.389 7.073 -14.512 1.00 69.69 178 VAL A O 1
ATOM 1298 N N . ALA A 1 179 ? 3.358 9.073 -14.840 1.00 70.94 179 ALA A N 1
ATOM 1299 C CA . ALA A 1 179 ? 2.587 9.392 -16.036 1.00 70.94 179 ALA A CA 1
ATOM 1300 C C . ALA A 1 179 ? 2.780 8.348 -17.149 1.00 70.94 179 ALA A C 1
ATOM 1302 O O . ALA A 1 179 ? 1.803 7.912 -17.755 1.00 70.94 179 ALA A O 1
ATOM 1303 N N . ILE A 1 180 ? 4.020 7.908 -17.386 1.00 71.25 180 ILE A N 1
ATOM 1304 C CA . ILE A 1 180 ? 4.341 6.866 -18.366 1.00 71.25 180 ILE A CA 1
ATOM 1305 C C . ILE A 1 180 ? 3.697 5.545 -17.952 1.00 71.25 180 ILE A C 1
ATOM 1307 O O . ILE A 1 180 ? 2.954 4.970 -18.743 1.00 71.25 180 ILE A O 1
ATOM 1311 N N . GLY A 1 181 ? 3.901 5.097 -16.711 1.00 70.69 181 GLY A N 1
ATOM 1312 C CA . GLY A 1 181 ? 3.332 3.842 -16.214 1.00 70.69 181 GLY A CA 1
ATOM 1313 C C . GLY A 1 181 ? 1.807 3.771 -16.329 1.00 70.69 181 GLY A C 1
ATOM 1314 O O . GLY A 1 181 ? 1.270 2.731 -16.697 1.00 70.69 181 GLY A O 1
ATOM 1315 N N . GLN A 1 182 ? 1.115 4.902 -16.146 1.00 70.69 182 GLN A N 1
ATOM 1316 C CA . GLN A 1 182 ? -0.332 4.994 -16.361 1.00 70.69 182 GLN A CA 1
ATOM 1317 C C . GLN A 1 182 ? -0.758 4.833 -17.830 1.00 70.69 182 GLN A C 1
ATOM 1319 O O . GLN A 1 182 ? -1.880 4.415 -18.104 1.00 70.69 182 GLN A O 1
ATOM 1324 N N . ARG A 1 183 ? 0.120 5.139 -18.792 1.00 72.62 183 ARG A N 1
ATOM 1325 C CA . ARG A 1 183 ? -0.129 4.938 -20.231 1.00 72.62 183 ARG A CA 1
ATOM 1326 C C . ARG A 1 183 ? 0.303 3.562 -20.726 1.00 72.62 183 ARG A C 1
ATOM 1328 O O . ARG A 1 183 ? -0.247 3.081 -21.711 1.00 72.62 183 ARG A O 1
ATOM 1335 N N . VAL A 1 184 ? 1.274 2.937 -20.061 1.00 71.44 184 VAL A N 1
ATOM 1336 C CA . VAL A 1 184 ? 1.812 1.619 -20.422 1.00 71.44 184 VAL A CA 1
ATOM 1337 C C . VAL A 1 184 ? 1.549 0.590 -19.322 1.00 71.44 184 VAL A C 1
ATOM 1339 O O . VAL A 1 184 ? 2.452 -0.087 -18.841 1.00 71.44 184 VAL A O 1
ATOM 1342 N N . GLN A 1 185 ? 0.284 0.455 -18.928 1.00 73.31 185 GLN A N 1
ATOM 1343 C CA . GLN A 1 185 ? -0.140 -0.548 -17.948 1.00 73.31 185 GLN A CA 1
ATOM 1344 C C . GLN A 1 185 ? 0.285 -1.964 -18.376 1.00 73.31 185 GLN A C 1
ATOM 1346 O O . GLN A 1 185 ? 0.309 -2.287 -19.566 1.00 73.31 185 GLN A O 1
ATOM 1351 N N . GLY A 1 186 ? 0.657 -2.797 -17.398 1.00 70.81 186 GLY A N 1
ATOM 1352 C CA . GLY A 1 186 ? 1.180 -4.152 -17.631 1.00 70.81 186 GLY A CA 1
ATOM 1353 C C . GLY A 1 186 ? 2.637 -4.213 -18.108 1.00 70.81 186 GLY A C 1
ATOM 1354 O O . GLY A 1 186 ? 3.162 -5.308 -18.316 1.00 70.81 186 GLY A O 1
ATOM 1355 N N . VAL A 1 187 ? 3.298 -3.059 -18.253 1.00 74.75 187 VAL A N 1
ATOM 1356 C CA . VAL A 1 187 ? 4.708 -2.961 -18.631 1.00 74.75 187 VAL A CA 1
ATOM 1357 C C . VAL A 1 187 ? 5.562 -2.740 -17.399 1.00 74.75 187 VAL A C 1
ATOM 1359 O O . VAL A 1 187 ? 5.353 -1.820 -16.607 1.00 74.75 187 VAL A O 1
ATOM 1362 N N . HIS A 1 188 ? 6.571 -3.579 -17.264 1.00 73.81 188 HIS A N 1
ATOM 1363 C CA . HIS A 1 188 ? 7.594 -3.459 -16.250 1.00 73.81 188 HIS A CA 1
ATOM 1364 C C . HIS A 1 188 ? 8.866 -2.905 -16.873 1.00 73.81 188 HIS A C 1
ATOM 1366 O O . HIS A 1 188 ? 9.172 -3.190 -18.032 1.00 73.81 188 HIS A O 1
ATOM 1372 N N . ARG A 1 189 ? 9.632 -2.155 -16.078 1.00 73.50 189 ARG A N 1
ATOM 1373 C CA . ARG A 1 189 ? 10.956 -1.689 -16.481 1.00 73.50 189 ARG A CA 1
ATOM 1374 C C . ARG A 1 189 ? 12.065 -2.265 -15.619 1.00 73.50 189 ARG A C 1
ATOM 1376 O O . ARG A 1 189 ? 11.898 -2.430 -14.409 1.00 73.50 189 ARG A O 1
ATOM 1383 N N . ALA A 1 190 ? 13.212 -2.500 -16.234 1.00 73.19 190 ALA A N 1
ATOM 1384 C CA . ALA A 1 190 ? 14.470 -2.753 -15.552 1.00 73.19 190 ALA A CA 1
ATOM 1385 C C . ALA A 1 190 ? 15.572 -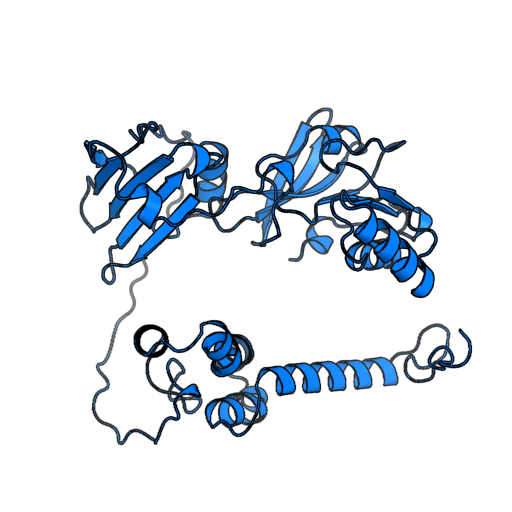1.908 -16.195 1.00 73.19 190 ALA A C 1
ATOM 1387 O O . ALA A 1 190 ? 15.581 -1.705 -17.402 1.00 73.19 190 ALA A O 1
ATOM 1388 N N . TRP A 1 191 ? 16.483 -1.390 -15.380 1.00 73.31 191 TRP A N 1
ATOM 1389 C CA . TRP A 1 191 ? 17.630 -0.618 -15.846 1.00 73.31 191 TRP A CA 1
ATOM 1390 C C . TRP A 1 191 ? 18.896 -1.438 -15.625 1.00 73.31 191 TRP A C 1
ATOM 1392 O O . TRP A 1 191 ? 19.118 -1.918 -14.509 1.00 73.31 191 TRP A O 1
ATOM 1402 N N . ARG A 1 192 ? 19.709 -1.594 -16.671 1.00 71.88 192 ARG A N 1
ATOM 1403 C CA . ARG A 1 192 ? 21.030 -2.217 -16.608 1.00 71.88 192 ARG A CA 1
ATOM 1404 C C . ARG A 1 192 ? 22.081 -1.156 -16.951 1.00 71.88 192 ARG A C 1
ATOM 1406 O O . ARG A 1 192 ? 22.190 -0.816 -18.121 1.00 71.88 192 ARG A O 1
ATOM 1413 N N . PRO A 1 193 ? 22.855 -0.641 -15.986 1.00 73.19 193 PRO A N 1
ATOM 1414 C CA . PRO A 1 193 ? 23.913 0.319 -16.290 1.00 73.19 193 PRO A CA 1
ATOM 1415 C C . PRO A 1 193 ? 24.997 -0.315 -17.178 1.00 73.19 193 PRO A C 1
ATOM 1417 O O . PRO A 1 193 ? 25.312 -1.499 -17.027 1.00 73.19 193 PRO A O 1
ATOM 1420 N N . ALA A 1 194 ? 25.562 0.481 -18.083 1.00 70.44 194 ALA A N 1
ATOM 1421 C CA . ALA A 1 194 ? 26.696 0.147 -18.937 1.00 70.44 194 ALA A CA 1
ATOM 1422 C C . ALA A 1 194 ? 27.648 1.358 -18.973 1.00 70.44 194 ALA A C 1
ATOM 1424 O O . ALA A 1 194 ? 27.541 2.219 -19.839 1.00 70.44 194 ALA A O 1
ATOM 1425 N N . GLY A 1 195 ? 28.559 1.435 -17.998 1.00 66.62 195 GLY A N 1
ATOM 1426 C CA . GLY A 1 195 ? 29.467 2.579 -17.821 1.00 66.62 195 GLY A CA 1
ATOM 1427 C C . GLY A 1 195 ? 28.887 3.709 -16.959 1.00 66.62 195 GLY A C 1
ATOM 1428 O O . GLY A 1 195 ? 27.853 3.530 -16.315 1.00 66.62 195 GLY A O 1
ATOM 1429 N N . GLU A 1 196 ? 29.592 4.846 -16.912 1.00 62.69 196 GLU A N 1
ATOM 1430 C CA . GLU A 1 196 ? 29.205 6.024 -16.112 1.00 62.69 196 GLU A CA 1
ATOM 1431 C C . GLU A 1 196 ? 28.029 6.800 -16.727 1.00 62.69 196 GLU A C 1
ATOM 1433 O O . GLU A 1 196 ? 27.163 7.267 -15.988 1.00 62.69 196 GLU A O 1
ATOM 1438 N N . ASP A 1 197 ? 27.946 6.849 -18.061 1.00 62.53 197 ASP A N 1
ATOM 1439 C CA . ASP A 1 197 ? 27.005 7.717 -18.787 1.00 62.53 197 ASP A CA 1
ATOM 1440 C C . ASP A 1 197 ? 25.927 6.952 -19.581 1.00 62.53 197 ASP A C 1
ATOM 1442 O O . ASP A 1 197 ? 25.088 7.555 -20.248 1.00 62.53 197 ASP A O 1
ATOM 1446 N N . GLY A 1 198 ? 25.898 5.617 -19.490 1.00 72.31 198 GLY A N 1
ATOM 1447 C CA . GLY A 1 198 ? 25.038 4.787 -20.334 1.00 72.31 198 GLY A CA 1
ATOM 1448 C C . GLY A 1 198 ? 24.465 3.541 -19.667 1.00 72.31 198 GLY A C 1
ATOM 1449 O O . GLY A 1 198 ? 24.760 3.181 -18.523 1.00 72.31 198 GLY A O 1
ATOM 1450 N N . GLY A 1 199 ? 23.586 2.863 -20.393 1.00 76.62 199 GLY A N 1
ATOM 1451 C CA . GLY A 1 199 ? 22.964 1.621 -19.963 1.00 76.62 199 GLY A CA 1
ATOM 1452 C C . GLY A 1 199 ? 21.802 1.200 -20.840 1.00 76.62 199 GLY A C 1
ATOM 1453 O O . GLY A 1 199 ? 21.331 1.931 -21.698 1.00 76.62 199 GLY A O 1
ATOM 1454 N N . CYS A 1 200 ? 21.317 -0.005 -20.598 1.00 78.75 200 CYS A N 1
ATOM 1455 C CA . CYS A 1 200 ? 20.204 -0.583 -21.320 1.00 78.75 200 CYS A CA 1
ATOM 1456 C C . CYS A 1 200 ? 18.937 -0.498 -20.462 1.00 78.75 200 CYS A C 1
ATOM 1458 O O . CYS A 1 200 ? 18.871 -1.049 -19.353 1.00 78.75 200 CYS A O 1
ATOM 1460 N N . LEU A 1 201 ? 17.909 0.173 -20.976 1.00 76.50 201 LEU A N 1
ATOM 1461 C CA . LEU A 1 201 ? 16.564 0.119 -20.424 1.00 76.50 201 LEU A CA 1
ATOM 1462 C C . LEU A 1 201 ? 15.811 -1.063 -21.023 1.00 76.50 201 LEU A C 1
ATOM 1464 O O . LEU A 1 201 ? 15.577 -1.126 -22.221 1.00 76.50 201 LEU A O 1
ATOM 1468 N N . TRP A 1 202 ? 15.334 -1.941 -20.157 1.00 75.81 202 TRP A N 1
ATOM 1469 C CA . TRP A 1 202 ? 14.502 -3.079 -20.504 1.00 75.81 202 TRP A CA 1
ATOM 1470 C C . TRP A 1 202 ? 13.050 -2.755 -20.191 1.00 75.81 202 TRP A C 1
ATOM 1472 O O . TRP A 1 202 ? 12.722 -2.396 -19.059 1.00 75.81 202 TRP A O 1
ATOM 1482 N N . LEU A 1 203 ? 12.175 -2.941 -21.168 1.00 77.81 203 LEU A N 1
ATOM 1483 C CA . LEU A 1 203 ? 10.727 -2.885 -21.040 1.00 77.81 203 LEU A CA 1
ATOM 1484 C C . LEU A 1 203 ? 10.178 -4.280 -21.312 1.00 77.81 203 LEU A C 1
ATOM 1486 O O . LEU A 1 203 ? 10.476 -4.872 -22.343 1.00 77.81 203 LEU A O 1
ATOM 1490 N N . TYR A 1 204 ? 9.378 -4.826 -20.403 1.00 75.00 204 TYR A N 1
ATOM 1491 C CA . TYR A 1 204 ? 8.799 -6.153 -20.588 1.00 75.00 204 TYR A CA 1
ATOM 1492 C C . TYR A 1 204 ? 7.332 -6.188 -20.170 1.00 75.00 204 TYR A C 1
ATOM 1494 O O . TYR A 1 204 ? 6.953 -5.690 -19.112 1.00 75.00 204 TYR A O 1
ATOM 1502 N N . ALA A 1 205 ? 6.506 -6.802 -21.015 1.00 76.31 205 ALA A N 1
ATOM 1503 C CA . ALA A 1 205 ? 5.073 -6.994 -20.827 1.00 76.31 205 ALA A CA 1
ATOM 1504 C C . ALA A 1 205 ? 4.763 -8.504 -20.849 1.00 76.31 205 ALA A C 1
ATOM 1506 O O . ALA A 1 205 ? 4.477 -9.062 -21.914 1.00 76.31 205 ALA A O 1
ATOM 1507 N N . PRO A 1 206 ? 4.836 -9.200 -19.695 1.00 70.88 206 PRO A N 1
ATOM 1508 C CA . PRO A 1 206 ? 4.725 -10.659 -19.630 1.00 70.88 206 PRO A CA 1
ATOM 1509 C C . PRO A 1 206 ? 3.409 -11.208 -20.179 1.00 70.88 206 PRO A C 1
ATOM 1511 O O . PRO A 1 206 ? 3.406 -12.233 -20.861 1.00 70.88 206 PRO A O 1
ATOM 1514 N N . ALA A 1 207 ? 2.295 -10.525 -19.898 1.00 71.25 207 ALA A N 1
ATOM 1515 C CA . ALA A 1 207 ? 0.969 -10.922 -20.372 1.00 71.25 207 ALA A CA 1
ATOM 1516 C C . ALA A 1 207 ? 0.861 -10.863 -21.906 1.00 71.25 207 ALA A C 1
ATOM 1518 O O . ALA A 1 207 ? 0.182 -11.686 -22.510 1.00 71.25 207 ALA A O 1
ATOM 1519 N N . GLU A 1 208 ? 1.582 -9.930 -22.529 1.00 73.44 208 GLU A N 1
ATOM 1520 C CA . GLU A 1 208 ? 1.578 -9.686 -23.976 1.00 73.44 208 GLU A CA 1
ATOM 1521 C C . GLU A 1 208 ? 2.759 -10.349 -24.695 1.00 73.44 208 GLU A C 1
ATOM 1523 O O . GLU A 1 208 ? 2.933 -10.170 -25.901 1.00 73.44 208 GLU A O 1
ATOM 1528 N N . ARG A 1 209 ? 3.602 -11.090 -23.961 1.00 73.06 209 ARG A N 1
ATOM 1529 C CA . ARG A 1 209 ? 4.822 -11.734 -24.473 1.00 73.06 209 ARG A CA 1
ATOM 1530 C C . ARG A 1 209 ? 5.699 -10.778 -25.287 1.00 73.06 209 ARG A C 1
ATOM 1532 O O . ARG A 1 209 ? 6.214 -11.157 -26.334 1.00 73.06 209 ARG A O 1
ATOM 1539 N N . SER A 1 210 ? 5.818 -9.538 -24.819 1.00 74.88 210 SER A N 1
ATOM 1540 C CA . SER A 1 210 ? 6.545 -8.481 -25.523 1.00 74.88 210 SER A CA 1
ATOM 1541 C C . SER A 1 210 ? 7.692 -7.950 -24.677 1.00 74.88 210 SER A C 1
ATOM 1543 O O . SER A 1 210 ? 7.544 -7.772 -23.466 1.00 74.88 210 SER A O 1
ATOM 1545 N N . ILE A 1 211 ? 8.825 -7.690 -25.320 1.00 77.31 211 ILE A N 1
ATOM 1546 C CA . ILE A 1 211 ? 10.029 -7.139 -24.700 1.00 77.31 211 ILE A CA 1
ATOM 1547 C C . ILE A 1 211 ? 10.645 -6.102 -25.636 1.00 77.31 211 ILE A C 1
ATOM 1549 O O . ILE A 1 211 ? 10.571 -6.236 -26.856 1.00 77.31 211 ILE A O 1
ATOM 1553 N N . GLY A 1 212 ? 11.208 -5.055 -25.052 1.00 77.56 212 GLY A N 1
ATOM 1554 C CA . GLY A 1 212 ? 11.967 -4.040 -25.757 1.00 77.56 212 GLY A CA 1
ATOM 1555 C C . GLY A 1 212 ? 13.181 -3.629 -24.942 1.00 77.56 212 GLY A C 1
ATOM 1556 O O . GLY A 1 212 ? 13.110 -3.559 -23.714 1.00 77.56 212 GLY A O 1
ATOM 1557 N N . THR A 1 213 ? 14.283 -3.360 -25.618 1.00 77.00 213 THR A N 1
ATOM 1558 C CA . THR A 1 213 ? 15.487 -2.773 -25.044 1.00 77.00 213 THR A CA 1
ATOM 1559 C C . THR A 1 213 ? 15.751 -1.433 -25.702 1.00 77.00 213 THR A C 1
ATOM 1561 O O . THR A 1 213 ? 15.455 -1.240 -26.879 1.00 77.00 213 THR A O 1
ATOM 1564 N N . ILE A 1 214 ? 16.259 -0.493 -24.915 1.00 79.12 214 ILE A N 1
ATOM 1565 C CA . ILE A 1 214 ? 16.749 0.795 -25.393 1.00 79.12 214 ILE A CA 1
ATOM 1566 C C . ILE A 1 214 ? 18.164 0.931 -24.860 1.00 79.12 214 ILE A C 1
ATOM 1568 O O . ILE A 1 214 ? 18.344 1.000 -23.640 1.00 79.12 214 ILE A O 1
ATOM 1572 N N . ASP A 1 215 ? 19.140 0.945 -25.755 1.00 78.31 215 ASP A N 1
ATOM 1573 C CA . ASP A 1 215 ? 20.533 1.172 -25.398 1.00 78.31 215 ASP A CA 1
ATOM 1574 C C . ASP A 1 215 ? 20.775 2.680 -25.367 1.00 78.31 215 ASP A C 1
ATOM 1576 O O . ASP A 1 215 ? 20.701 3.372 -26.379 1.00 78.31 215 ASP A O 1
ATOM 1580 N N . ILE A 1 216 ? 20.964 3.193 -24.155 1.00 76.19 216 ILE A N 1
ATOM 1581 C CA . ILE A 1 216 ? 21.116 4.611 -23.857 1.00 76.19 216 ILE A CA 1
ATOM 1582 C C . ILE A 1 216 ? 22.601 4.899 -23.680 1.00 76.19 216 ILE A C 1
ATOM 1584 O O . ILE A 1 216 ? 23.239 4.343 -22.784 1.00 76.19 216 ILE A O 1
ATOM 1588 N N . ASP A 1 217 ? 23.120 5.793 -24.508 1.00 76.12 217 ASP A N 1
ATOM 1589 C CA . ASP A 1 217 ? 24.457 6.369 -24.414 1.00 76.12 217 ASP A CA 1
ATOM 1590 C C . ASP A 1 217 ? 24.380 7.909 -24.540 1.00 76.12 217 ASP A C 1
ATOM 1592 O O . ASP A 1 217 ? 23.309 8.507 -24.391 1.00 76.12 217 ASP A O 1
ATOM 1596 N N . ASP A 1 218 ? 25.508 8.583 -24.770 1.00 69.75 218 ASP A N 1
ATOM 1597 C CA . ASP A 1 218 ? 25.547 10.043 -24.949 1.00 69.75 218 ASP A CA 1
ATOM 1598 C C . ASP A 1 218 ? 24.950 10.519 -26.292 1.00 69.75 218 ASP A C 1
ATOM 1600 O O . ASP A 1 218 ? 24.767 11.723 -26.507 1.00 69.75 218 ASP A O 1
ATOM 1604 N N . GLY A 1 219 ? 24.665 9.601 -27.219 1.00 69.06 219 GLY A N 1
ATOM 1605 C CA . GLY A 1 219 ? 24.217 9.877 -28.576 1.00 69.06 219 GLY A CA 1
ATOM 1606 C C . GLY A 1 219 ? 22.714 9.678 -28.757 1.00 69.06 219 GLY A C 1
ATOM 1607 O O . GLY A 1 219 ? 22.152 8.639 -28.440 1.0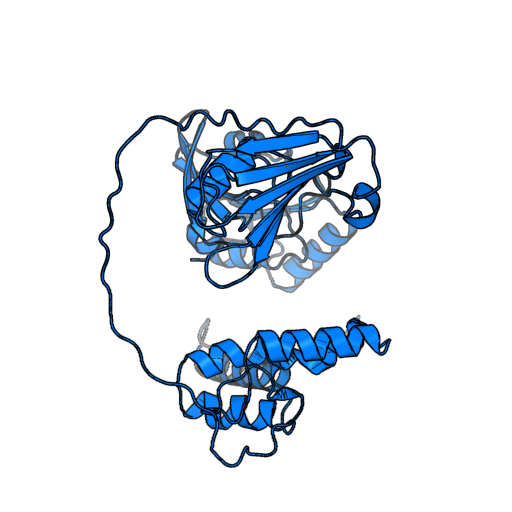0 69.06 219 GLY A O 1
ATOM 1608 N N . LEU A 1 220 ? 22.044 10.672 -29.344 1.00 73.75 220 LEU A N 1
ATOM 1609 C CA . LEU A 1 220 ? 20.739 10.451 -29.969 1.00 73.75 220 LEU A CA 1
ATOM 1610 C C . LEU A 1 220 ? 20.925 10.202 -31.475 1.00 73.75 220 LEU A C 1
ATOM 1612 O O . LEU A 1 220 ? 21.763 10.870 -32.091 1.00 73.75 220 LEU A O 1
ATOM 1616 N N . PRO A 1 221 ? 20.112 9.325 -32.091 1.00 78.44 221 PRO A N 1
ATOM 1617 C CA . PRO A 1 221 ? 19.024 8.549 -31.486 1.00 78.44 221 PRO A CA 1
ATOM 1618 C C . PRO A 1 221 ? 19.514 7.248 -30.814 1.00 78.44 221 PRO A C 1
ATOM 1620 O O . PRO A 1 221 ? 20.490 6.657 -31.257 1.00 78.44 221 PRO A O 1
ATOM 1623 N N . TYR A 1 222 ? 18.798 6.781 -29.788 1.00 77.75 222 TYR A N 1
ATOM 1624 C CA . TYR A 1 222 ? 19.095 5.524 -29.091 1.00 77.75 222 TYR A CA 1
ATOM 1625 C C . TYR A 1 222 ? 18.666 4.312 -29.904 1.00 77.75 222 TYR A C 1
ATOM 1627 O O . TYR A 1 222 ? 17.578 4.319 -30.488 1.00 77.75 222 TYR A O 1
ATOM 1635 N N . GLU A 1 223 ? 19.474 3.257 -29.873 1.00 77.44 223 GLU A N 1
ATOM 1636 C CA . GLU A 1 223 ? 19.144 1.978 -30.497 1.00 77.44 223 GLU A CA 1
ATOM 1637 C C . GLU A 1 223 ? 18.044 1.262 -29.709 1.00 77.44 223 GLU A C 1
ATOM 1639 O O . GLU A 1 223 ? 18.043 1.217 -28.475 1.00 77.44 223 GLU A O 1
ATOM 1644 N N . VAL A 1 224 ? 17.075 0.719 -30.443 1.00 78.50 224 VAL A N 1
ATOM 1645 C CA . VAL A 1 224 ? 15.922 0.005 -29.905 1.00 78.50 224 VAL A CA 1
ATOM 1646 C C . VAL A 1 224 ? 15.830 -1.358 -30.557 1.00 78.50 224 VAL A C 1
ATOM 1648 O O . VAL A 1 224 ? 15.724 -1.480 -31.778 1.00 78.50 224 VAL A O 1
ATOM 1651 N N . GLU A 1 225 ? 15.750 -2.385 -29.726 1.00 76.50 225 GLU A N 1
ATOM 1652 C CA . GLU A 1 225 ? 15.401 -3.727 -30.161 1.00 76.50 225 GLU A CA 1
ATOM 1653 C C . GLU A 1 225 ? 14.087 -4.132 -29.507 1.00 76.50 225 GLU A C 1
ATOM 1655 O O . GLU A 1 225 ? 13.854 -3.881 -28.327 1.00 76.50 225 GLU A O 1
ATOM 1660 N N . GLN A 1 226 ? 13.188 -4.742 -30.271 1.00 77.94 226 GLN A N 1
ATOM 1661 C CA . GLN A 1 226 ? 11.917 -5.214 -29.741 1.00 77.94 226 GLN A CA 1
ATOM 1662 C C . GLN A 1 226 ? 11.512 -6.550 -30.338 1.00 77.94 226 GLN A C 1
ATOM 1664 O O . GLN A 1 226 ? 11.765 -6.839 -31.508 1.00 77.94 226 GLN A O 1
ATOM 1669 N N . THR A 1 227 ? 10.789 -7.326 -29.540 1.00 72.50 227 THR A N 1
ATOM 1670 C CA . THR A 1 227 ? 10.067 -8.498 -30.017 1.00 72.50 227 THR A CA 1
ATOM 1671 C C . THR A 1 227 ? 8.728 -8.671 -29.293 1.00 72.50 227 THR A C 1
ATOM 1673 O O . THR A 1 227 ? 8.517 -8.157 -28.189 1.00 72.50 227 THR A O 1
ATOM 1676 N N . GLY A 1 228 ? 7.806 -9.394 -29.929 1.00 73.56 228 GLY A N 1
ATOM 1677 C CA . GLY A 1 228 ? 6.451 -9.659 -29.446 1.00 73.56 228 GLY A CA 1
ATOM 1678 C C . GLY A 1 228 ? 5.361 -8.848 -30.151 1.00 73.56 228 GLY A C 1
ATOM 1679 O O . GLY A 1 228 ? 5.588 -8.193 -31.164 1.00 73.56 228 GLY A O 1
ATOM 1680 N N . HIS A 1 229 ? 4.138 -8.940 -29.627 1.00 66.50 229 HIS A N 1
ATOM 1681 C CA . HIS A 1 229 ? 2.934 -8.359 -30.237 1.00 66.50 229 HIS A CA 1
ATOM 1682 C C . HIS A 1 229 ? 2.807 -6.843 -30.050 1.00 66.50 229 HIS A C 1
ATOM 1684 O O . HIS A 1 229 ? 2.063 -6.191 -30.784 1.00 66.50 229 HIS A O 1
ATOM 1690 N N . ARG A 1 230 ? 3.501 -6.277 -29.061 1.00 68.81 230 ARG A N 1
ATOM 1691 C CA . ARG A 1 230 ? 3.492 -4.842 -28.798 1.00 68.81 230 ARG A CA 1
ATOM 1692 C C . ARG A 1 230 ? 4.599 -4.161 -29.597 1.00 68.81 230 ARG A C 1
ATOM 1694 O O . ARG A 1 230 ? 5.777 -4.404 -29.361 1.00 68.81 230 ARG A O 1
ATOM 1701 N N . HIS A 1 231 ? 4.210 -3.257 -30.493 1.00 62.06 231 HIS A N 1
ATOM 1702 C CA . HIS A 1 231 ? 5.141 -2.337 -31.139 1.00 62.06 231 HIS A CA 1
ATOM 1703 C C . HIS A 1 231 ? 5.370 -1.120 -30.242 1.00 62.06 231 HIS A C 1
ATOM 1705 O O . HIS A 1 231 ? 4.467 -0.322 -29.995 1.00 62.06 231 HIS A O 1
ATOM 1711 N N . TRP A 1 232 ? 6.600 -0.965 -29.773 1.00 60.59 232 TRP A N 1
ATOM 1712 C CA . TRP A 1 232 ? 7.048 0.106 -28.892 1.00 60.59 232 TRP A CA 1
ATOM 1713 C C . TRP A 1 232 ? 7.504 1.346 -29.656 1.00 60.59 232 TRP A C 1
ATOM 1715 O O . TRP A 1 232 ? 8.334 2.087 -29.140 1.00 60.59 232 TRP A O 1
ATOM 1725 N N . SER A 1 233 ? 6.987 1.598 -30.868 1.00 47.28 233 SER A N 1
ATOM 1726 C CA . SER A 1 233 ? 7.297 2.820 -31.619 1.00 47.28 233 SER A CA 1
ATOM 1727 C C . SER A 1 233 ? 6.848 4.031 -30.795 1.00 47.28 233 SER A C 1
ATOM 1729 O O . SER A 1 233 ? 5.688 4.448 -30.849 1.00 47.28 233 SER A O 1
ATOM 1731 N N . MET A 1 234 ? 7.750 4.554 -29.967 1.00 39.53 234 MET A N 1
ATOM 1732 C CA . MET A 1 234 ? 7.499 5.646 -29.044 1.00 39.53 234 MET A CA 1
ATOM 1733 C C . MET A 1 234 ? 7.324 6.937 -29.847 1.00 39.53 234 MET A C 1
ATOM 1735 O O . MET A 1 234 ? 8.207 7.781 -29.907 1.00 39.53 234 MET A O 1
ATOM 1739 N N . ARG A 1 235 ? 6.132 7.163 -30.406 1.00 26.23 235 ARG A N 1
ATOM 1740 C CA . ARG A 1 235 ? 5.594 8.524 -30.531 1.00 26.23 235 ARG A CA 1
ATOM 1741 C C . ARG A 1 235 ? 4.910 8.886 -29.218 1.00 26.23 235 ARG A C 1
ATOM 1743 O O . ARG A 1 235 ? 3.706 9.120 -29.163 1.00 26.23 235 ARG A O 1
ATOM 1750 N N . CYS A 1 236 ? 5.692 8.957 -28.143 1.00 27.83 236 CYS A N 1
ATOM 1751 C CA . CYS A 1 236 ? 5.292 9.731 -26.978 1.00 27.83 236 CYS A CA 1
ATOM 1752 C C . CYS A 1 236 ? 5.389 11.202 -27.383 1.00 27.83 236 CYS A C 1
ATOM 1754 O O . CYS A 1 236 ? 6.439 11.822 -27.256 1.00 27.83 236 CYS A O 1
ATOM 1756 N N . ARG A 1 237 ? 4.306 11.766 -27.932 1.00 22.41 237 ARG A N 1
ATOM 1757 C CA . ARG A 1 237 ? 4.196 13.222 -28.045 1.00 22.41 237 ARG A CA 1
ATOM 1758 C C . ARG A 1 237 ? 4.205 13.738 -26.599 1.00 22.41 237 ARG A C 1
ATOM 1760 O O . ARG A 1 237 ? 3.315 13.329 -25.846 1.00 22.41 237 ARG A O 1
ATOM 1767 N N . PRO A 1 238 ? 5.202 14.532 -26.171 1.00 25.67 238 PRO A N 1
ATOM 1768 C CA . PRO A 1 238 ? 5.232 15.025 -24.803 1.00 25.67 238 PRO A CA 1
ATOM 1769 C C . PRO A 1 238 ? 3.918 15.768 -24.529 1.00 25.67 238 PRO A C 1
ATOM 1771 O O . PRO A 1 238 ? 3.402 16.430 -25.441 1.00 25.67 238 PRO A O 1
ATOM 1774 N N . PRO A 1 239 ? 3.349 15.682 -23.314 1.00 26.78 239 PRO A N 1
ATOM 1775 C CA . PRO A 1 239 ? 2.376 16.675 -22.914 1.00 26.78 239 PRO A CA 1
ATOM 1776 C C . PRO A 1 239 ? 3.098 18.018 -23.011 1.00 26.78 239 PRO A C 1
ATOM 1778 O O . PRO A 1 239 ? 4.066 18.272 -22.298 1.00 26.78 239 PRO A O 1
ATOM 1781 N N . THR A 1 240 ? 2.681 18.856 -23.958 1.00 27.84 240 THR A N 1
ATOM 1782 C CA . THR A 1 240 ? 3.018 20.278 -23.943 1.00 27.84 240 THR A CA 1
ATOM 1783 C C . THR A 1 240 ? 2.704 20.778 -22.541 1.00 27.84 240 THR A C 1
ATOM 1785 O O . THR A 1 240 ? 1.568 20.560 -22.135 1.00 27.84 240 THR A O 1
ATOM 1788 N N . HIS A 1 241 ? 3.681 21.321 -21.807 1.00 27.91 241 HIS A N 1
ATOM 1789 C CA . HIS A 1 241 ? 3.579 22.460 -20.877 1.00 27.91 241 HIS A CA 1
ATOM 1790 C C . HIS A 1 241 ? 4.888 22.647 -20.079 1.00 27.91 241 HIS A C 1
ATOM 1792 O O . HIS A 1 241 ? 5.290 21.767 -19.329 1.00 27.91 241 HIS A O 1
ATOM 1798 N N . GLY A 1 242 ? 5.469 23.851 -20.197 1.00 25.58 242 GLY A N 1
ATOM 1799 C CA . GLY A 1 242 ? 6.094 24.595 -19.093 1.00 25.58 242 GLY A CA 1
ATOM 1800 C C . GLY A 1 242 ? 7.523 24.222 -18.703 1.00 25.58 242 GLY A C 1
ATOM 1801 O O . GLY A 1 242 ? 7.757 23.199 -18.075 1.00 25.58 242 GLY A O 1
ATOM 1802 N N . GLY A 1 243 ? 8.474 25.097 -19.036 1.00 28.52 243 GLY A N 1
ATOM 1803 C CA . GLY A 1 243 ? 9.903 24.897 -18.819 1.00 28.52 243 GLY A CA 1
ATOM 1804 C C . GLY A 1 243 ? 10.320 24.707 -17.360 1.00 28.52 243 GLY A C 1
ATOM 1805 O O . GLY A 1 243 ? 9.841 25.388 -16.459 1.00 28.52 243 GLY A O 1
ATOM 1806 N N . TRP A 1 244 ? 11.293 23.820 -17.176 1.00 25.48 244 TRP A N 1
ATOM 1807 C CA . TRP A 1 244 ? 12.113 23.719 -15.979 1.00 25.48 244 TRP A CA 1
ATOM 1808 C C . TRP A 1 244 ? 13.572 23.732 -16.421 1.00 25.48 244 TRP A C 1
ATOM 1810 O O . TRP A 1 244 ? 14.079 22.774 -16.999 1.00 25.48 244 TRP A O 1
ATOM 1820 N N . THR A 1 245 ? 14.237 24.858 -16.194 1.00 27.28 245 THR A N 1
ATOM 1821 C CA . THR A 1 245 ? 15.691 24.972 -16.242 1.00 27.28 245 THR A CA 1
ATOM 1822 C C . THR A 1 245 ? 16.229 24.724 -14.839 1.00 27.28 245 THR A C 1
ATOM 1824 O O . THR A 1 245 ? 15.781 25.349 -13.880 1.00 27.28 245 THR A O 1
ATOM 1827 N N . SER A 1 246 ? 17.227 23.854 -14.697 1.00 27.80 246 SER A N 1
ATOM 1828 C CA . SER A 1 246 ? 18.097 23.891 -13.522 1.00 27.80 246 SER A CA 1
ATOM 1829 C C . SER A 1 246 ? 19.563 23.758 -13.930 1.00 27.80 246 SER A C 1
ATOM 1831 O O . SER A 1 246 ? 19.942 23.038 -14.854 1.00 27.80 246 SER A O 1
ATOM 1833 N N . ALA A 1 247 ? 20.355 24.624 -13.306 1.00 25.08 247 ALA A N 1
ATOM 1834 C CA . ALA A 1 247 ? 21.673 25.059 -13.720 1.00 25.08 247 ALA A CA 1
ATOM 1835 C C . ALA A 1 247 ? 22.771 24.036 -13.399 1.00 25.08 247 ALA A C 1
ATOM 1837 O O . ALA A 1 247 ? 22.760 23.385 -12.357 1.00 25.08 247 ALA A O 1
ATOM 1838 N N . ARG A 1 248 ? 23.768 23.957 -14.290 1.00 26.44 248 ARG A N 1
ATOM 1839 C CA . ARG A 1 248 ? 25.021 23.227 -14.069 1.00 26.44 248 ARG A CA 1
ATOM 1840 C C . ARG A 1 248 ? 25.864 23.937 -13.006 1.00 26.44 248 ARG A C 1
ATOM 1842 O O . ARG A 1 248 ? 26.219 25.099 -13.188 1.00 26.44 248 ARG A O 1
ATOM 1849 N N . GLY A 1 249 ? 26.275 23.204 -11.977 1.00 24.80 249 GLY A N 1
ATOM 1850 C CA . GLY A 1 249 ? 27.425 23.528 -11.133 1.00 24.80 249 GLY A CA 1
ATOM 1851 C C . GLY A 1 249 ? 28.438 22.386 -11.211 1.00 24.80 249 GLY A C 1
ATOM 1852 O O . GLY A 1 249 ? 28.114 21.261 -10.852 1.00 24.80 249 GLY A O 1
ATOM 1853 N N . ARG A 1 250 ? 29.642 22.661 -11.724 1.00 26.86 250 ARG A N 1
ATOM 1854 C CA . ARG A 1 250 ? 30.801 21.753 -11.670 1.00 26.86 250 ARG A CA 1
ATOM 1855 C C . ARG A 1 250 ? 31.555 21.962 -10.353 1.00 26.86 250 ARG A C 1
ATOM 1857 O O . ARG A 1 250 ? 31.783 23.110 -9.985 1.00 26.86 250 ARG A O 1
ATOM 1864 N N . SER A 1 251 ? 32.056 20.885 -9.751 1.00 24.08 251 SER A N 1
ATOM 1865 C CA . SER A 1 251 ? 33.213 20.902 -8.837 1.00 24.08 251 SER A CA 1
ATOM 1866 C C . SER A 1 251 ? 33.981 19.579 -9.003 1.00 24.08 251 SER A C 1
ATOM 1868 O O . SER A 1 251 ? 33.394 18.521 -8.816 1.00 24.08 251 SER A O 1
ATOM 1870 N N . THR A 1 252 ? 35.143 19.592 -9.672 1.00 23.16 252 THR A N 1
ATOM 1871 C CA . THR A 1 252 ? 36.517 19.500 -9.106 1.00 23.16 252 THR A CA 1
ATOM 1872 C C . THR A 1 252 ? 36.843 18.149 -8.460 1.00 23.16 252 THR A C 1
ATOM 1874 O O . THR A 1 252 ? 36.238 17.789 -7.458 1.00 23.16 252 THR A O 1
ATOM 1877 N N . GLY A 1 253 ? 37.803 17.424 -9.047 1.00 23.61 253 GLY A N 1
ATOM 1878 C CA . GLY A 1 253 ? 38.127 16.032 -8.713 1.00 23.61 253 GLY A CA 1
ATOM 1879 C C . GLY A 1 253 ? 39.244 15.791 -7.692 1.00 23.61 253 GLY A C 1
ATOM 1880 O O . GLY A 1 253 ? 39.563 16.675 -6.897 1.00 23.61 253 GLY A O 1
ATOM 1881 N N . SER A 1 254 ? 39.836 14.586 -7.823 1.00 23.83 254 SER A N 1
ATOM 1882 C CA . SER A 1 254 ? 41.025 13.978 -7.166 1.00 23.83 254 SER A CA 1
ATOM 1883 C C . SER A 1 254 ? 40.685 12.787 -6.239 1.00 23.83 254 SER A C 1
ATOM 1885 O O . SER A 1 254 ? 39.618 12.819 -5.627 1.00 23.83 254 SER A O 1
ATOM 1887 N N . PRO A 1 255 ? 41.599 11.825 -5.965 1.00 29.69 255 PRO A N 1
ATOM 1888 C CA . PRO A 1 255 ? 42.514 11.065 -6.839 1.00 29.69 255 PRO A CA 1
ATOM 1889 C C . PRO A 1 255 ? 42.368 9.522 -6.668 1.00 29.69 255 PRO A C 1
ATOM 1891 O O . PRO A 1 255 ? 41.732 9.043 -5.731 1.00 29.69 255 PRO A O 1
ATOM 1894 N N . ASP A 1 256 ? 43.020 8.746 -7.543 1.00 36.81 256 ASP A N 1
ATOM 1895 C CA . ASP A 1 256 ? 43.209 7.283 -7.431 1.00 36.81 256 ASP A CA 1
ATOM 1896 C C . ASP A 1 256 ? 43.738 6.834 -6.049 1.00 36.81 256 ASP A C 1
ATOM 1898 O O . ASP A 1 256 ? 44.743 7.383 -5.582 1.00 36.81 256 ASP A O 1
ATOM 1902 N N . PRO A 1 257 ? 43.184 5.770 -5.427 1.00 30.81 257 PRO A N 1
ATOM 1903 C CA . PRO A 1 257 ? 43.781 5.169 -4.244 1.00 30.81 257 PRO A CA 1
ATOM 1904 C C . PRO A 1 257 ? 44.162 3.705 -4.492 1.00 30.81 257 PRO A C 1
ATOM 1906 O O . PRO A 1 257 ? 43.385 2.784 -4.247 1.00 30.81 257 PRO A O 1
ATOM 1909 N N . CYS A 1 258 ? 45.407 3.463 -4.895 1.00 29.09 258 CYS A N 1
ATOM 1910 C CA . CYS A 1 258 ? 45.973 2.118 -4.856 1.00 29.09 258 CYS A CA 1
ATOM 1911 C C . CYS A 1 258 ? 47.396 2.124 -4.296 1.00 29.09 258 CYS A C 1
ATOM 1913 O O . CYS A 1 258 ? 48.328 1.834 -5.024 1.00 29.09 258 CYS A O 1
ATOM 1915 N N . THR A 1 259 ? 47.552 2.418 -2.998 1.00 33.19 259 THR A N 1
ATOM 1916 C CA . THR A 1 259 ? 48.682 1.956 -2.158 1.00 33.19 259 THR A CA 1
ATOM 1917 C C . THR A 1 259 ? 48.435 2.296 -0.682 1.00 33.19 259 THR A C 1
ATOM 1919 O O . THR A 1 259 ? 48.856 3.339 -0.189 1.00 33.19 259 THR A O 1
ATOM 1922 N N . SER A 1 260 ? 47.784 1.401 0.057 1.00 25.45 260 SER A N 1
ATOM 1923 C CA . SER A 1 260 ? 47.924 1.309 1.517 1.00 25.45 260 SER A CA 1
ATOM 1924 C C . SER A 1 260 ? 47.720 -0.152 1.953 1.00 25.45 260 SER A C 1
ATOM 1926 O O . SER A 1 260 ? 47.029 -0.906 1.257 1.00 25.45 260 SER A O 1
ATOM 1928 N N . PRO A 1 261 ? 48.373 -0.615 3.037 1.00 26.64 261 PRO A N 1
ATOM 1929 C CA . PRO A 1 261 ? 48.259 -1.998 3.490 1.00 26.64 261 PRO A CA 1
ATOM 1930 C C . PRO A 1 261 ? 46.807 -2.282 3.892 1.00 26.64 261 PRO A C 1
ATOM 1932 O O . PRO A 1 261 ? 46.299 -1.729 4.865 1.00 26.64 261 PRO A O 1
ATOM 1935 N N . ARG A 1 262 ? 46.124 -3.120 3.101 1.00 34.62 262 ARG A N 1
ATOM 1936 C CA . ARG A 1 262 ? 44.709 -3.449 3.303 1.00 34.62 262 ARG A CA 1
ATOM 1937 C C . ARG A 1 262 ? 44.540 -4.213 4.625 1.00 34.62 262 ARG A C 1
ATOM 1939 O O . ARG A 1 262 ? 45.180 -5.256 4.786 1.00 34.62 262 ARG A O 1
ATOM 1946 N N . PRO A 1 263 ? 43.690 -3.752 5.563 1.00 35.62 263 PRO A N 1
ATOM 1947 C CA . PRO A 1 263 ? 43.294 -4.582 6.694 1.00 35.62 263 PRO A CA 1
ATOM 1948 C C . PRO A 1 263 ? 42.638 -5.865 6.162 1.00 35.62 263 PRO A C 1
ATOM 1950 O O . PRO A 1 263 ? 42.047 -5.863 5.082 1.00 35.62 263 PRO A O 1
ATOM 1953 N N . LYS A 1 264 ? 42.762 -6.984 6.887 1.00 42.19 264 LYS A N 1
ATOM 1954 C CA . LYS A 1 264 ? 42.066 -8.234 6.540 1.00 42.19 264 LYS A CA 1
ATOM 1955 C C . LYS A 1 264 ? 40.557 -7.997 6.645 1.00 42.19 264 LYS A C 1
ATOM 1957 O O . LYS A 1 264 ? 39.992 -8.117 7.725 1.00 42.19 264 LYS A O 1
ATOM 1962 N N . VAL A 1 265 ? 39.919 -7.632 5.537 1.00 58.50 265 VAL A N 1
ATOM 1963 C CA . VAL A 1 265 ? 38.467 -7.462 5.471 1.00 58.50 265 VAL A CA 1
ATOM 1964 C C . VAL A 1 265 ? 37.830 -8.839 5.332 1.00 58.50 265 VAL A C 1
ATOM 1966 O O . VAL A 1 265 ? 38.154 -9.599 4.419 1.00 58.50 265 VAL A O 1
ATOM 1969 N N . GLY A 1 266 ? 36.963 -9.186 6.284 1.00 65.06 266 GLY A N 1
ATOM 1970 C CA . GLY A 1 266 ? 36.141 -10.389 6.203 1.00 65.06 266 GLY A CA 1
ATOM 1971 C C . GLY A 1 266 ? 35.100 -10.263 5.090 1.00 65.06 266 GLY A C 1
ATOM 1972 O O . GLY A 1 266 ? 34.731 -9.160 4.700 1.00 65.06 266 GLY A O 1
ATOM 1973 N N . LEU A 1 267 ? 34.579 -11.393 4.608 1.00 71.56 267 LEU A N 1
ATOM 1974 C CA . LEU A 1 267 ? 33.570 -11.467 3.538 1.00 71.56 267 LEU A CA 1
ATOM 1975 C C . LEU A 1 267 ? 32.377 -10.500 3.724 1.00 71.56 267 LEU A C 1
ATOM 1977 O O . LEU A 1 267 ? 31.806 -10.013 2.754 1.00 71.56 267 LEU A O 1
ATOM 1981 N N . ILE A 1 268 ? 32.013 -10.225 4.977 1.00 80.06 268 ILE A N 1
ATOM 1982 C CA . ILE A 1 268 ? 30.892 -9.373 5.400 1.00 80.06 268 ILE A CA 1
ATOM 1983 C C . ILE A 1 268 ? 31.206 -7.870 5.235 1.00 80.06 268 ILE A C 1
ATOM 1985 O O . ILE A 1 268 ? 30.304 -7.056 5.085 1.00 80.06 268 ILE A O 1
ATOM 1989 N N . GLY A 1 269 ? 32.482 -7.481 5.218 1.00 73.50 269 GLY A N 1
ATOM 1990 C CA . GLY A 1 269 ? 32.910 -6.092 5.032 1.00 73.50 269 GLY A CA 1
ATOM 1991 C C . GLY A 1 269 ? 32.959 -5.626 3.573 1.00 73.50 269 GLY A C 1
ATOM 1992 O O . GLY A 1 269 ? 33.284 -4.464 3.328 1.00 73.50 269 GLY A O 1
ATOM 1993 N N . VAL A 1 270 ? 32.663 -6.506 2.606 1.00 78.94 270 VAL A N 1
ATOM 1994 C CA . VAL A 1 270 ? 32.748 -6.196 1.171 1.00 78.94 270 VAL A CA 1
ATOM 1995 C C . VAL A 1 270 ? 31.602 -5.276 0.734 1.00 78.94 270 VAL A C 1
ATOM 1997 O O . VAL A 1 270 ? 30.422 -5.608 0.879 1.00 78.94 270 VAL A O 1
ATOM 2000 N N . GLY A 1 271 ? 31.963 -4.131 0.154 1.00 75.06 271 GLY A N 1
ATOM 2001 C CA . GLY A 1 271 ? 31.051 -3.071 -0.279 1.00 75.06 271 GLY A CA 1
ATOM 2002 C C . GLY A 1 271 ? 30.764 -2.002 0.772 1.00 75.06 271 GLY A C 1
ATOM 2003 O O . GLY A 1 271 ? 29.828 -1.218 0.612 1.00 75.06 271 GLY A O 1
ATOM 2004 N N . PHE A 1 272 ? 31.559 -1.965 1.845 1.00 76.00 272 PHE A N 1
ATOM 2005 C CA . PHE A 1 272 ? 31.512 -0.927 2.871 1.00 76.00 272 PHE A CA 1
ATOM 2006 C C . PHE A 1 272 ? 32.782 -0.075 2.857 1.00 76.00 272 PHE A C 1
ATOM 2008 O O . PHE A 1 272 ? 33.872 -0.550 2.545 1.00 76.00 272 PHE A O 1
ATOM 2015 N N . SER A 1 273 ? 32.644 1.193 3.253 1.00 78.38 273 SER A N 1
ATOM 2016 C CA . SER A 1 273 ? 33.768 2.128 3.318 1.00 78.38 273 SER A CA 1
ATOM 2017 C C . SER A 1 273 ? 34.879 1.628 4.259 1.00 78.38 273 SER A C 1
ATOM 2019 O O . SER A 1 273 ? 34.575 1.170 5.370 1.00 78.38 273 SER A O 1
ATOM 2021 N N . PRO A 1 274 ? 36.165 1.813 3.901 1.00 77.00 274 PRO A N 1
ATOM 2022 C CA . PRO A 1 274 ? 37.289 1.588 4.811 1.00 77.00 274 PRO A CA 1
ATOM 2023 C C . PRO A 1 274 ? 37.169 2.339 6.141 1.00 77.00 274 PRO A C 1
ATOM 2025 O O . PRO A 1 274 ? 37.657 1.858 7.163 1.00 77.00 274 PRO A O 1
ATOM 2028 N N . ALA A 1 275 ? 36.455 3.473 6.163 1.00 76.62 275 ALA A N 1
ATOM 2029 C CA . ALA A 1 275 ? 36.208 4.250 7.378 1.00 76.62 275 ALA A CA 1
ATOM 2030 C C . ALA A 1 275 ? 35.499 3.439 8.480 1.00 76.62 275 ALA A C 1
ATOM 2032 O O . ALA A 1 275 ? 35.747 3.665 9.665 1.00 76.62 275 ALA A O 1
ATOM 2033 N N . VAL A 1 276 ? 34.674 2.453 8.106 1.00 79.38 276 VAL A N 1
ATOM 2034 C CA . VAL A 1 276 ? 33.936 1.571 9.028 1.00 79.38 276 VAL A CA 1
ATOM 2035 C C . VAL A 1 276 ? 34.473 0.134 9.036 1.00 79.38 276 VAL A C 1
ATOM 2037 O O . VAL A 1 276 ? 33.756 -0.788 9.407 1.00 79.38 276 VAL A O 1
ATOM 2040 N N . SER A 1 277 ? 35.740 -0.062 8.650 1.00 76.06 277 SER A N 1
ATOM 2041 C CA . SER A 1 277 ? 36.398 -1.377 8.531 1.00 76.06 277 SER A CA 1
ATOM 2042 C C . SER A 1 277 ? 35.927 -2.240 7.348 1.00 76.06 277 SER A C 1
ATOM 2044 O O . SER A 1 277 ? 36.170 -3.446 7.339 1.00 76.06 277 SER A O 1
ATOM 2046 N N . GLY A 1 278 ? 35.267 -1.646 6.350 1.00 76.44 278 GLY A N 1
ATOM 2047 C CA . GLY A 1 278 ? 34.928 -2.320 5.096 1.00 76.44 278 GLY A CA 1
ATOM 2048 C C . GLY A 1 278 ? 36.039 -2.250 4.044 1.00 76.44 278 GLY A C 1
ATOM 2049 O O . GLY A 1 278 ? 37.092 -1.646 4.254 1.00 76.44 278 GLY A O 1
ATOM 2050 N N . ALA A 1 279 ? 35.804 -2.868 2.892 1.00 75.69 279 ALA A N 1
ATOM 2051 C CA . ALA A 1 279 ? 36.573 -2.607 1.680 1.00 75.69 279 ALA A CA 1
ATOM 2052 C C . ALA A 1 279 ? 35.714 -2.821 0.437 1.00 75.69 279 ALA A C 1
ATOM 2054 O O . ALA A 1 279 ? 34.743 -3.580 0.457 1.00 75.69 279 ALA A O 1
ATOM 2055 N N . GLY A 1 280 ? 36.138 -2.193 -0.654 1.00 72.88 280 GLY A N 1
ATOM 2056 C CA . GLY A 1 280 ? 35.454 -2.291 -1.932 1.00 72.88 280 GLY A CA 1
ATOM 2057 C C . GLY A 1 280 ? 34.167 -1.478 -1.983 1.00 72.88 280 GLY A C 1
ATOM 2058 O O . GLY A 1 280 ? 33.846 -0.711 -1.071 1.00 72.88 280 GLY A O 1
ATOM 2059 N N . ASP A 1 281 ? 33.432 -1.658 -3.066 1.00 67.31 281 ASP A N 1
ATOM 2060 C CA . ASP A 1 281 ? 32.207 -0.928 -3.361 1.00 67.31 281 ASP A CA 1
ATOM 2061 C C . ASP A 1 281 ? 31.021 -1.871 -3.642 1.00 67.31 281 ASP A C 1
ATOM 2063 O O . ASP A 1 281 ? 31.045 -3.083 -3.388 1.00 67.31 281 ASP A O 1
ATOM 2067 N N . LEU A 1 282 ? 29.915 -1.303 -4.125 1.00 68.25 282 LEU A N 1
ATOM 2068 C CA . LEU A 1 282 ? 28.729 -2.084 -4.457 1.00 68.25 282 LEU A CA 1
ATOM 2069 C C . LEU A 1 282 ? 29.016 -3.159 -5.521 1.00 68.25 282 LEU A C 1
ATOM 2071 O O . LEU A 1 282 ? 28.405 -4.228 -5.461 1.00 68.25 282 LEU A O 1
ATOM 2075 N N . LEU A 1 283 ? 29.928 -2.899 -6.461 1.00 67.31 283 LEU A N 1
ATOM 2076 C CA . LEU A 1 283 ? 30.304 -3.832 -7.518 1.00 67.31 283 LEU A CA 1
ATOM 2077 C C . LEU A 1 283 ? 31.024 -5.046 -6.927 1.00 67.31 283 LEU A C 1
ATOM 2079 O O . LEU A 1 283 ? 30.641 -6.176 -7.226 1.00 67.31 283 LEU A O 1
ATOM 2083 N N . ASP A 1 284 ? 31.963 -4.836 -6.004 1.00 68.56 284 ASP A N 1
ATOM 2084 C CA . ASP A 1 284 ? 32.631 -5.930 -5.285 1.00 68.56 284 ASP A CA 1
ATOM 2085 C C . ASP A 1 284 ? 31.623 -6.803 -4.520 1.00 68.56 284 ASP A C 1
ATOM 2087 O O . ASP A 1 284 ? 31.682 -8.036 -4.529 1.00 68.56 284 ASP A O 1
ATOM 2091 N N . SER A 1 285 ? 30.626 -6.165 -3.900 1.00 73.19 285 SER A N 1
ATOM 2092 C CA . SER A 1 285 ? 29.545 -6.854 -3.189 1.00 73.19 285 SER A CA 1
ATOM 2093 C C . SER A 1 285 ? 28.652 -7.677 -4.132 1.00 73.19 285 SER A C 1
ATOM 2095 O O . SER A 1 285 ? 28.155 -8.743 -3.758 1.00 73.19 285 SER A O 1
ATOM 2097 N N . LEU A 1 286 ? 28.423 -7.205 -5.363 1.00 74.25 286 LEU A N 1
ATOM 2098 C CA . LEU A 1 286 ? 27.687 -7.940 -6.396 1.00 74.25 286 LEU A CA 1
ATOM 2099 C C . LEU A 1 286 ? 28.497 -9.120 -6.935 1.00 74.25 286 LEU A C 1
ATOM 2101 O O . LEU A 1 286 ? 27.948 -10.217 -7.019 1.00 74.25 286 LEU A O 1
ATOM 2105 N N . LEU A 1 287 ? 29.790 -8.930 -7.199 1.00 72.94 287 LEU A N 1
ATOM 2106 C CA . LEU A 1 287 ? 30.691 -9.989 -7.654 1.00 72.94 287 LEU A CA 1
ATOM 2107 C C . LEU A 1 287 ? 30.777 -11.130 -6.636 1.00 72.94 287 LEU A C 1
ATOM 2109 O O . LEU A 1 287 ? 30.729 -12.299 -7.013 1.00 72.94 287 LEU A O 1
ATOM 2113 N N . VAL A 1 288 ? 30.832 -10.822 -5.337 1.00 73.38 288 VAL A N 1
ATOM 2114 C CA . VAL A 1 288 ? 30.782 -11.847 -4.282 1.00 73.38 288 VAL A CA 1
ATOM 2115 C C . VAL A 1 288 ? 29.487 -12.663 -4.364 1.00 73.38 288 VAL A C 1
ATOM 2117 O O . VAL A 1 288 ? 29.531 -13.893 -4.328 1.00 73.38 288 VAL A O 1
ATOM 2120 N N . ARG A 1 289 ? 28.328 -12.007 -4.514 1.00 77.50 289 ARG A N 1
ATOM 2121 C CA . ARG A 1 289 ? 27.018 -12.680 -4.617 1.00 77.50 289 ARG A CA 1
ATOM 2122 C C . ARG A 1 289 ? 26.895 -13.519 -5.885 1.00 77.50 289 ARG A C 1
ATOM 2124 O O . ARG A 1 289 ? 26.370 -14.626 -5.824 1.00 77.50 289 ARG A O 1
ATOM 2131 N N . GLU A 1 290 ? 27.382 -13.008 -7.008 1.00 72.81 290 GLU A N 1
ATOM 2132 C CA . GLU A 1 290 ? 27.413 -13.728 -8.279 1.00 72.81 290 GLU A CA 1
ATOM 2133 C C . GLU A 1 290 ? 28.273 -14.989 -8.169 1.00 72.81 290 GLU A C 1
ATOM 2135 O O . GLU A 1 290 ? 27.811 -16.074 -8.512 1.00 72.81 290 GLU A O 1
ATOM 2140 N N . ASN A 1 291 ? 29.465 -14.889 -7.574 1.00 73.00 291 ASN A N 1
ATOM 2141 C CA . ASN A 1 291 ? 30.326 -16.047 -7.338 1.00 73.00 291 ASN A CA 1
ATOM 2142 C C . ASN A 1 291 ? 29.691 -17.072 -6.385 1.00 73.00 291 ASN A C 1
ATOM 2144 O O . ASN A 1 291 ? 29.831 -18.271 -6.610 1.00 73.00 291 ASN A O 1
ATOM 2148 N N . PHE A 1 292 ? 28.939 -16.640 -5.366 1.00 71.69 292 PHE A N 1
ATOM 2149 C CA . PHE A 1 292 ? 28.150 -17.555 -4.531 1.00 71.69 292 PHE A CA 1
ATOM 2150 C C . PHE A 1 292 ? 27.110 -18.336 -5.344 1.00 71.69 292 PHE A C 1
ATOM 2152 O O . PHE A 1 292 ? 26.972 -19.546 -5.166 1.00 71.69 292 PHE A O 1
ATOM 2159 N N . ILE A 1 293 ? 26.398 -17.658 -6.247 1.00 70.56 293 ILE A N 1
ATOM 2160 C CA . ILE A 1 293 ? 25.393 -18.282 -7.116 1.00 70.56 293 ILE A CA 1
ATOM 2161 C C . ILE A 1 293 ? 26.064 -19.263 -8.085 1.00 70.56 293 ILE A C 1
ATOM 2163 O O . ILE A 1 293 ? 25.602 -20.396 -8.219 1.00 70.56 293 ILE A O 1
ATOM 2167 N N . LEU A 1 294 ? 27.176 -18.865 -8.709 1.00 72.19 294 LEU A N 1
ATOM 2168 C CA . LEU A 1 294 ? 27.948 -19.711 -9.626 1.00 72.19 294 LEU A CA 1
ATOM 2169 C C . LEU A 1 294 ? 28.559 -20.932 -8.924 1.00 72.19 294 LEU A C 1
ATOM 2171 O O . LEU A 1 294 ? 28.633 -22.006 -9.514 1.00 72.19 294 LEU A O 1
ATOM 2175 N N . ALA A 1 295 ? 28.930 -20.802 -7.648 1.00 74.88 295 ALA A N 1
ATOM 2176 C CA . ALA A 1 295 ? 29.392 -21.905 -6.807 1.00 74.88 295 ALA A CA 1
ATOM 2177 C C . ALA A 1 295 ? 28.252 -22.819 -6.304 1.00 74.88 295 ALA A C 1
ATOM 2179 O O . ALA A 1 295 ? 28.501 -23.744 -5.531 1.00 74.88 295 ALA A O 1
ATOM 2180 N N . GLY A 1 296 ? 27.003 -22.572 -6.718 1.00 69.50 296 GLY A N 1
ATOM 2181 C CA . GLY A 1 296 ? 25.845 -23.391 -6.363 1.00 69.50 296 GLY A CA 1
ATOM 2182 C C . GLY A 1 296 ? 25.307 -23.148 -4.951 1.00 69.50 296 GLY A C 1
ATOM 2183 O O . GLY A 1 296 ? 24.559 -23.978 -4.431 1.00 69.50 296 GLY A O 1
ATOM 2184 N N . VAL A 1 297 ? 25.664 -22.032 -4.308 1.00 69.25 297 VAL A N 1
ATOM 2185 C CA . VAL A 1 297 ? 25.150 -21.711 -2.972 1.00 69.25 297 VAL A CA 1
ATOM 2186 C C . VAL A 1 297 ? 23.673 -21.313 -3.068 1.00 69.25 297 VAL A C 1
ATOM 2188 O O . VAL A 1 297 ? 23.328 -20.409 -3.833 1.00 69.25 297 VAL A O 1
ATOM 2191 N N . PRO A 1 298 ? 22.773 -21.947 -2.288 1.00 72.06 298 PRO A N 1
ATOM 2192 C CA . PRO A 1 298 ? 21.354 -21.625 -2.334 1.00 72.06 298 PRO A CA 1
ATOM 2193 C C . PRO A 1 298 ? 21.097 -20.152 -2.012 1.00 72.06 298 PRO A C 1
ATOM 2195 O O . PRO A 1 298 ? 21.623 -19.612 -1.037 1.00 72.06 298 PRO A O 1
ATOM 2198 N N . THR A 1 299 ? 20.211 -19.508 -2.769 1.00 65.31 299 THR A N 1
ATOM 2199 C CA . THR A 1 299 ? 19.885 -18.081 -2.596 1.00 65.31 299 THR A CA 1
ATOM 2200 C C . THR A 1 299 ? 19.363 -17.746 -1.196 1.00 65.31 299 THR A C 1
ATOM 2202 O O . THR A 1 299 ? 19.634 -16.660 -0.690 1.00 65.31 299 THR A O 1
ATOM 2205 N N . GLY A 1 300 ? 18.690 -18.688 -0.525 1.00 56.59 300 GLY A N 1
ATOM 2206 C CA . GLY A 1 300 ? 18.293 -18.548 0.879 1.00 56.59 300 GLY A CA 1
ATOM 2207 C C . GLY A 1 300 ? 19.483 -18.442 1.841 1.00 56.59 300 GLY A C 1
ATOM 2208 O O . GLY A 1 300 ? 19.456 -17.619 2.750 1.00 56.59 300 GLY A O 1
ATOM 2209 N N . VAL A 1 301 ? 20.559 -19.201 1.603 1.00 64.50 301 VAL A N 1
ATOM 2210 C CA . VAL A 1 301 ? 21.800 -19.132 2.396 1.00 64.50 301 VAL A CA 1
ATOM 2211 C C . VAL A 1 301 ? 22.501 -17.794 2.168 1.00 64.50 301 VAL A C 1
ATOM 2213 O O . VAL A 1 301 ? 22.926 -17.159 3.129 1.00 64.50 301 VAL A O 1
ATOM 2216 N N . ILE A 1 302 ? 22.546 -17.321 0.918 1.00 69.94 302 ILE A N 1
ATOM 2217 C CA . ILE A 1 302 ? 23.088 -15.998 0.570 1.00 69.94 302 ILE A CA 1
ATOM 2218 C C . ILE A 1 302 ? 22.299 -14.893 1.289 1.00 69.94 302 ILE A C 1
ATOM 2220 O O . ILE A 1 302 ? 22.892 -14.008 1.906 1.00 69.94 302 ILE A O 1
ATOM 2224 N N . ALA A 1 303 ? 20.963 -14.967 1.265 1.00 67.19 303 ALA A N 1
ATOM 2225 C CA . ALA A 1 303 ? 20.095 -14.000 1.931 1.00 67.19 303 ALA A CA 1
ATOM 2226 C C . ALA A 1 303 ? 20.294 -13.989 3.454 1.00 67.19 303 ALA A C 1
ATOM 2228 O O . ALA A 1 303 ? 20.345 -12.913 4.042 1.00 67.19 303 ALA A O 1
ATOM 2229 N N . SER A 1 304 ? 20.446 -15.156 4.091 1.00 67.12 304 SER A N 1
ATOM 2230 C CA . SER A 1 304 ? 20.702 -15.259 5.534 1.00 67.12 304 SER A CA 1
ATOM 2231 C C . SER A 1 304 ? 22.093 -14.750 5.931 1.00 67.12 304 SER A C 1
ATOM 2233 O O . SER A 1 304 ? 22.220 -14.025 6.919 1.00 67.12 304 SER A O 1
ATOM 2235 N N . LEU A 1 305 ? 23.127 -15.081 5.152 1.00 71.81 305 LEU A N 1
ATOM 2236 C CA . LEU A 1 305 ? 24.516 -14.707 5.433 1.00 71.81 305 LEU A CA 1
ATOM 2237 C C . LEU A 1 305 ? 24.768 -13.203 5.226 1.00 71.81 305 LEU A C 1
ATOM 2239 O O . LEU A 1 305 ? 25.518 -12.578 5.977 1.00 71.81 305 LEU A O 1
ATOM 2243 N N . LEU A 1 306 ? 24.110 -12.598 4.231 1.00 77.88 306 LEU A N 1
ATOM 2244 C CA . LEU A 1 306 ? 24.333 -11.205 3.832 1.00 77.88 306 LEU A CA 1
ATOM 2245 C C . LEU A 1 306 ? 23.274 -10.221 4.363 1.00 77.88 306 LEU A C 1
ATOM 2247 O O . LEU A 1 306 ? 23.145 -9.108 3.852 1.00 77.88 306 LEU A O 1
ATOM 2251 N N . THR A 1 307 ? 22.537 -10.588 5.419 1.00 77.69 307 THR A N 1
ATOM 2252 C CA . THR A 1 307 ? 21.515 -9.719 6.050 1.00 77.69 307 THR A CA 1
ATOM 2253 C C . THR A 1 307 ? 22.072 -8.391 6.575 1.00 77.69 307 THR A C 1
ATOM 2255 O O . THR A 1 307 ? 21.349 -7.394 6.643 1.00 77.69 307 THR A O 1
ATOM 2258 N N . HIS A 1 308 ? 23.365 -8.338 6.906 1.00 80.12 308 HIS A N 1
ATOM 2259 C CA . HIS A 1 308 ? 24.058 -7.108 7.293 1.00 80.12 308 HIS A CA 1
ATOM 2260 C C . HIS A 1 308 ? 23.960 -6.018 6.211 1.00 80.12 308 HIS A C 1
ATOM 2262 O O . HIS A 1 308 ? 23.834 -4.848 6.556 1.00 80.12 308 HIS A O 1
ATOM 2268 N N . GLY A 1 309 ? 23.899 -6.390 4.925 1.00 74.88 309 GLY A N 1
ATOM 2269 C CA . GLY A 1 309 ? 23.709 -5.461 3.805 1.00 74.88 309 GLY A CA 1
ATOM 2270 C C . GLY A 1 309 ? 22.370 -4.712 3.823 1.00 74.88 309 GLY A C 1
ATOM 2271 O O . GLY A 1 309 ? 22.196 -3.762 3.074 1.00 74.88 309 GLY A O 1
ATOM 2272 N N . ILE A 1 310 ? 21.436 -5.107 4.690 1.00 78.31 310 ILE A N 1
ATOM 2273 C CA . ILE A 1 310 ? 20.204 -4.366 4.993 1.00 78.31 310 ILE A CA 1
ATOM 2274 C C . ILE A 1 310 ? 20.341 -3.668 6.352 1.00 78.31 310 ILE A C 1
ATOM 2276 O O . ILE A 1 310 ? 19.952 -2.511 6.520 1.00 78.31 310 ILE A O 1
ATOM 2280 N N . ALA A 1 311 ? 20.899 -4.383 7.332 1.00 79.00 311 ALA A N 1
ATOM 2281 C CA . ALA A 1 311 ? 20.880 -3.972 8.727 1.00 79.00 311 ALA A CA 1
ATOM 2282 C C . ALA A 1 311 ? 21.811 -2.801 9.057 1.00 79.00 311 ALA A C 1
ATOM 2284 O O . ALA A 1 311 ? 21.466 -2.036 9.942 1.00 79.00 311 ALA A O 1
ATOM 2285 N N . VAL A 1 312 ? 22.969 -2.648 8.405 1.00 84.94 312 VAL A N 1
ATOM 2286 C CA . VAL A 1 312 ? 23.981 -1.651 8.817 1.00 84.94 312 VAL A CA 1
ATOM 2287 C C . VAL A 1 312 ? 24.218 -0.444 7.890 1.00 84.94 312 VAL A C 1
ATOM 2289 O O . VAL A 1 312 ? 24.708 0.557 8.414 1.00 84.94 312 VAL A O 1
ATOM 2292 N N . PRO A 1 313 ? 23.861 -0.425 6.582 1.00 82.56 313 PRO A N 1
ATOM 2293 C CA . PRO A 1 313 ? 24.169 0.720 5.714 1.00 82.56 313 PRO A CA 1
ATOM 2294 C C . PRO A 1 313 ? 23.613 2.054 6.204 1.00 82.56 313 PRO A C 1
ATOM 2296 O O . PRO A 1 313 ? 24.309 3.062 6.171 1.00 82.56 313 PRO A O 1
ATOM 2299 N N . HIS A 1 314 ? 22.380 2.062 6.711 1.00 79.62 314 HIS A N 1
ATOM 2300 C CA . HIS A 1 314 ? 21.746 3.280 7.211 1.00 79.62 314 HIS A CA 1
ATOM 2301 C C . HIS A 1 314 ? 22.411 3.809 8.491 1.00 79.62 314 HIS A C 1
ATOM 2303 O O . HIS A 1 314 ? 22.410 5.014 8.699 1.00 79.62 314 HIS A O 1
ATOM 2309 N N . MET A 1 315 ? 23.008 2.938 9.318 1.00 83.56 315 MET A N 1
ATOM 2310 C CA . MET A 1 315 ? 23.802 3.334 10.491 1.00 83.56 315 MET A CA 1
ATOM 2311 C C . MET A 1 315 ? 25.199 3.820 10.099 1.00 83.56 315 MET A C 1
ATOM 2313 O O . MET A 1 315 ? 25.690 4.786 10.664 1.00 83.56 315 MET A O 1
ATOM 2317 N N . ALA A 1 316 ? 25.838 3.180 9.117 1.00 81.12 316 ALA A N 1
ATOM 2318 C CA . ALA A 1 316 ? 27.132 3.628 8.607 1.00 81.12 316 ALA A CA 1
ATOM 2319 C C . ALA A 1 316 ? 27.026 5.007 7.932 1.00 81.12 316 ALA A C 1
ATOM 2321 O O . ALA A 1 316 ? 27.906 5.848 8.093 1.00 81.12 316 ALA A O 1
ATOM 2322 N N . ALA A 1 317 ? 25.926 5.252 7.214 1.00 79.62 317 ALA A N 1
ATOM 2323 C CA . ALA A 1 317 ? 25.676 6.500 6.502 1.00 79.62 317 ALA A CA 1
ATOM 2324 C C . ALA A 1 317 ? 25.407 7.706 7.419 1.00 79.62 317 ALA A C 1
ATOM 2326 O O . ALA A 1 317 ? 25.544 8.837 6.960 1.00 79.62 317 ALA A O 1
ATOM 2327 N N . THR A 1 318 ? 25.032 7.505 8.691 1.00 80.31 318 THR A N 1
ATOM 2328 C CA . THR A 1 318 ? 24.798 8.636 9.607 1.00 80.31 318 THR A CA 1
ATOM 2329 C C . THR A 1 318 ? 26.089 9.304 10.075 1.00 80.31 318 THR A C 1
ATOM 2331 O O . THR A 1 318 ? 26.038 10.445 10.525 1.00 80.31 318 THR A O 1
ATOM 2334 N N . GLY A 1 319 ? 27.230 8.604 10.014 1.00 79.06 319 GLY A N 1
ATOM 2335 C CA . GLY A 1 319 ? 28.494 9.076 10.588 1.00 79.06 319 GLY A CA 1
ATOM 2336 C C . GLY A 1 319 ? 28.512 9.124 12.122 1.00 79.06 319 GLY A C 1
ATOM 2337 O O . GLY A 1 319 ? 29.463 9.640 12.700 1.00 79.06 319 GLY A O 1
ATOM 2338 N N . ASP A 1 320 ? 27.476 8.604 12.790 1.00 82.62 320 ASP A N 1
ATOM 2339 C CA . ASP A 1 320 ? 27.387 8.576 14.250 1.00 82.62 320 ASP A CA 1
ATOM 2340 C C . ASP A 1 320 ? 28.375 7.542 14.812 1.00 82.62 320 ASP A C 1
ATOM 2342 O O . ASP A 1 320 ? 28.221 6.332 14.621 1.00 82.62 320 ASP A O 1
ATOM 2346 N N . GLU A 1 321 ? 29.394 8.030 15.517 1.00 86.69 321 GLU A N 1
ATOM 2347 C CA . GLU A 1 321 ? 30.489 7.218 16.050 1.00 86.69 321 GLU A CA 1
ATOM 2348 C C . GLU A 1 321 ? 29.995 6.132 17.018 1.00 86.69 321 GLU A C 1
ATOM 2350 O O . GLU A 1 321 ? 30.489 5.005 16.997 1.00 86.69 321 GLU A O 1
ATOM 2355 N N . TYR A 1 322 ? 28.943 6.405 17.798 1.00 83.88 322 TYR A N 1
ATOM 2356 C CA . TYR A 1 322 ? 28.356 5.406 18.685 1.00 83.88 322 TYR A CA 1
ATOM 2357 C C . TYR A 1 322 ? 27.715 4.261 17.896 1.00 83.88 322 TYR A C 1
ATOM 2359 O O . TYR A 1 322 ? 27.896 3.093 18.249 1.00 83.88 322 TYR A O 1
ATOM 2367 N N . LEU A 1 323 ? 26.959 4.569 16.838 1.00 81.94 323 LEU A N 1
ATOM 2368 C CA . LEU A 1 323 ? 26.337 3.538 16.002 1.00 81.94 323 LEU A CA 1
ATOM 2369 C C . LEU A 1 323 ? 27.386 2.724 15.239 1.00 81.94 323 LEU A C 1
ATOM 2371 O O . LEU A 1 323 ? 27.257 1.499 15.124 1.00 81.94 323 LEU A O 1
ATOM 2375 N N . ILE A 1 324 ? 28.436 3.391 14.761 1.00 86.56 324 ILE A N 1
ATOM 2376 C CA . ILE A 1 324 ? 29.523 2.764 14.014 1.00 86.56 324 ILE A CA 1
ATOM 2377 C C . ILE A 1 324 ? 30.308 1.791 14.896 1.00 86.56 324 ILE A C 1
ATOM 2379 O O . ILE A 1 324 ? 30.424 0.617 14.540 1.00 86.56 324 ILE A O 1
ATOM 2383 N N . GLU A 1 325 ? 30.787 2.236 16.058 1.00 86.00 325 GLU A N 1
ATOM 2384 C CA . GLU A 1 325 ? 31.611 1.405 16.944 1.00 86.00 325 GLU A CA 1
ATOM 2385 C C . GLU A 1 325 ? 30.810 0.275 17.593 1.00 86.00 325 GLU A C 1
ATOM 2387 O O . GLU A 1 325 ? 31.303 -0.839 17.758 1.00 86.00 325 GLU A O 1
ATOM 2392 N N . LYS A 1 326 ? 29.546 0.528 17.942 1.00 81.88 326 LYS A N 1
ATOM 2393 C CA . LYS A 1 326 ? 28.744 -0.454 18.677 1.00 81.88 326 LYS A CA 1
ATOM 2394 C C . LYS A 1 326 ? 28.085 -1.504 17.791 1.00 81.88 326 LYS A C 1
ATOM 2396 O O . LYS A 1 326 ? 27.849 -2.620 18.254 1.00 81.88 326 LYS A O 1
ATOM 2401 N N . PHE A 1 327 ? 27.727 -1.151 16.557 1.00 82.88 327 PHE A N 1
ATOM 2402 C CA . PHE A 1 327 ? 26.899 -2.011 15.711 1.00 82.88 327 PHE A CA 1
ATOM 2403 C C . PHE A 1 327 ? 27.510 -2.270 14.342 1.00 82.88 327 PHE A C 1
ATOM 2405 O O . PHE A 1 327 ? 27.489 -3.416 13.899 1.00 82.88 327 PHE A O 1
ATOM 2412 N N . VAL A 1 328 ? 28.068 -1.258 13.675 1.00 82.94 328 VAL A N 1
ATOM 2413 C CA . VAL A 1 328 ? 28.592 -1.423 12.311 1.00 82.94 328 VAL A CA 1
A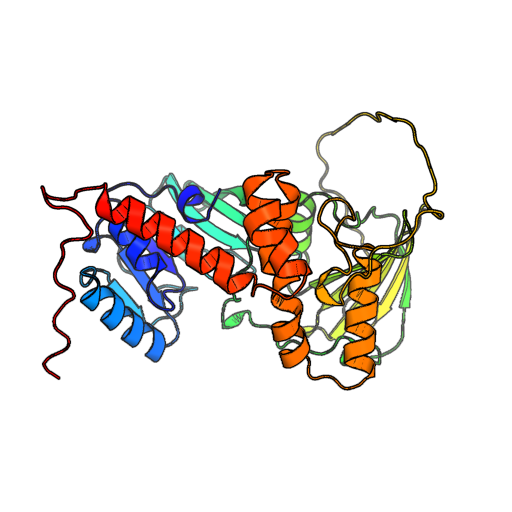TOM 2414 C C . VAL A 1 328 ? 29.885 -2.234 12.323 1.00 82.94 328 VAL A C 1
ATOM 2416 O O . VAL A 1 328 ? 29.901 -3.320 11.746 1.00 82.94 328 VAL A O 1
ATOM 2419 N N . ARG A 1 329 ? 30.940 -1.783 13.018 1.00 86.62 329 ARG A N 1
ATOM 2420 C CA . ARG A 1 329 ? 32.234 -2.490 13.026 1.00 86.62 329 ARG A CA 1
ATOM 2421 C C . ARG A 1 329 ? 32.131 -3.931 13.543 1.00 86.62 329 ARG A C 1
ATOM 2423 O O . ARG A 1 329 ? 32.615 -4.811 12.835 1.00 86.62 329 ARG A O 1
ATOM 2430 N N . PRO A 1 330 ? 31.452 -4.228 14.672 1.00 83.00 330 PRO A N 1
ATOM 2431 C CA . PRO A 1 330 ? 31.323 -5.606 15.150 1.00 83.00 330 PRO A CA 1
ATOM 2432 C C . PRO A 1 330 ? 30.521 -6.493 14.189 1.00 83.00 330 PRO A C 1
ATOM 2434 O O . PRO A 1 330 ? 30.827 -7.672 14.030 1.00 83.00 330 PRO A O 1
ATOM 2437 N N . THR A 1 331 ? 29.516 -5.936 13.496 1.00 83.94 331 THR A N 1
ATOM 2438 C CA . THR A 1 331 ? 28.779 -6.688 12.468 1.00 83.94 331 THR A CA 1
ATOM 2439 C C . THR A 1 331 ? 29.673 -7.005 11.276 1.00 83.94 331 THR A C 1
ATOM 2441 O O . THR A 1 331 ? 29.702 -8.149 10.834 1.00 83.94 331 THR A O 1
ATOM 2444 N N . LEU A 1 332 ? 30.430 -6.024 10.770 1.00 83.88 332 LEU A N 1
ATOM 2445 C CA . LEU A 1 332 ? 31.330 -6.217 9.626 1.00 83.88 332 LEU A CA 1
ATOM 2446 C C . LEU A 1 332 ? 32.524 -7.128 9.959 1.00 83.88 332 LEU A C 1
ATOM 2448 O O . LEU A 1 332 ? 33.015 -7.836 9.080 1.00 83.88 332 LEU A O 1
ATOM 2452 N N . ALA A 1 333 ? 32.937 -7.176 11.229 1.00 81.19 333 ALA A N 1
ATOM 2453 C CA . ALA A 1 333 ? 33.916 -8.129 11.748 1.00 81.19 333 ALA A CA 1
ATOM 2454 C C . ALA A 1 333 ? 33.358 -9.560 11.905 1.00 81.19 333 ALA A C 1
ATOM 2456 O O . ALA A 1 333 ? 34.123 -10.496 12.128 1.00 81.19 333 ALA A O 1
ATOM 2457 N N . GLY A 1 334 ? 32.039 -9.755 11.774 1.00 75.06 334 GLY A N 1
ATOM 2458 C CA . GLY A 1 334 ? 31.377 -11.045 11.997 1.00 75.06 334 GLY A CA 1
ATOM 2459 C C . GLY A 1 334 ? 31.207 -11.415 13.475 1.00 75.06 334 GLY A C 1
ATOM 2460 O O . GLY A 1 334 ? 30.823 -12.539 13.785 1.00 75.06 334 GLY A O 1
ATOM 2461 N N . GLU A 1 335 ? 31.463 -10.479 14.386 1.00 79.75 335 GLU A N 1
ATOM 2462 C CA . GLU A 1 335 ? 31.342 -10.650 15.839 1.00 79.75 335 GLU A CA 1
ATOM 2463 C C . GLU A 1 335 ? 29.902 -10.432 16.324 1.00 79.75 335 GLU A C 1
ATOM 2465 O O . GLU A 1 335 ? 29.538 -10.814 17.437 1.00 79.75 335 GLU A O 1
ATOM 2470 N N . LEU A 1 336 ? 29.065 -9.816 15.483 1.00 76.69 336 LEU A N 1
ATOM 2471 C CA . LEU A 1 336 ? 27.691 -9.472 15.807 1.00 76.69 336 LEU A CA 1
ATOM 2472 C C . LEU A 1 336 ? 26.747 -9.722 14.621 1.00 76.69 336 LEU A C 1
ATOM 2474 O O . LEU A 1 336 ? 27.049 -9.425 13.469 1.00 76.69 336 LEU A O 1
ATOM 2478 N N . ILE A 1 337 ? 25.548 -10.231 14.908 1.00 74.19 337 ILE A N 1
ATOM 2479 C CA . ILE A 1 337 ? 24.488 -10.379 13.904 1.00 74.19 337 ILE A CA 1
ATOM 2480 C C . ILE A 1 337 ? 23.723 -9.055 13.805 1.00 74.19 337 ILE A C 1
ATOM 2482 O O . ILE A 1 337 ? 22.949 -8.712 14.701 1.00 74.19 337 ILE A O 1
ATOM 2486 N N . GLY A 1 338 ? 23.911 -8.314 12.709 1.00 65.00 338 GLY A N 1
ATOM 2487 C CA . GLY A 1 338 ? 23.379 -6.952 12.549 1.00 65.00 338 GLY A CA 1
ATOM 2488 C C . GLY A 1 338 ? 21.865 -6.816 12.767 1.00 65.00 338 GLY A C 1
ATOM 2489 O O . GLY A 1 338 ? 21.414 -5.849 13.379 1.00 65.00 338 GLY A O 1
ATOM 2490 N N . SER A 1 339 ? 21.065 -7.809 12.359 1.00 62.72 339 SER A N 1
ATOM 2491 C CA . SER A 1 339 ? 19.613 -7.820 12.607 1.00 62.72 339 SER A CA 1
ATOM 2492 C C . SER A 1 339 ? 19.263 -7.918 14.099 1.00 62.72 339 SER A C 1
ATOM 2494 O O . SER A 1 339 ? 18.309 -7.286 14.554 1.00 62.72 339 SER A O 1
ATOM 2496 N N . TYR A 1 340 ? 20.064 -8.646 14.882 1.00 58.91 340 TYR A N 1
ATOM 2497 C CA . TYR A 1 340 ? 19.884 -8.785 16.325 1.00 58.91 340 TYR A CA 1
ATOM 2498 C C . TYR A 1 340 ? 20.305 -7.519 17.078 1.00 58.91 340 TYR A C 1
ATOM 2500 O O . TYR A 1 340 ? 19.646 -7.147 18.046 1.00 58.91 340 TYR A O 1
ATOM 2508 N N . ALA A 1 341 ? 21.337 -6.803 16.618 1.00 56.75 341 ALA A N 1
ATOM 2509 C CA . ALA A 1 341 ? 21.719 -5.506 17.185 1.00 56.75 341 ALA A CA 1
ATOM 2510 C C . ALA A 1 341 ? 20.606 -4.462 17.065 1.00 56.75 341 ALA A C 1
ATOM 2512 O O . ALA A 1 341 ? 20.255 -3.820 18.060 1.00 56.75 341 ALA A O 1
ATOM 2513 N N . VAL A 1 342 ? 20.031 -4.327 15.865 1.00 60.53 342 VAL A N 1
ATOM 2514 C CA . VAL A 1 342 ? 18.919 -3.401 15.610 1.00 60.53 342 VAL A CA 1
ATOM 2515 C C . VAL A 1 342 ? 17.722 -3.785 16.473 1.00 60.53 342 VAL A C 1
ATOM 2517 O O . VAL A 1 342 ? 17.225 -2.956 17.233 1.00 60.53 342 VAL A O 1
ATOM 2520 N N . ALA A 1 343 ? 17.322 -5.060 16.453 1.00 63.28 343 ALA A N 1
ATOM 2521 C CA . ALA A 1 343 ? 16.213 -5.550 17.268 1.00 63.28 343 ALA A CA 1
ATOM 2522 C C . ALA A 1 343 ? 16.446 -5.322 18.771 1.00 63.28 343 ALA A C 1
ATOM 2524 O O . ALA A 1 343 ? 15.541 -4.874 19.472 1.00 63.28 343 ALA A O 1
ATOM 2525 N N . THR A 1 344 ? 17.665 -5.553 19.264 1.00 65.38 344 THR A N 1
ATOM 2526 C CA . THR A 1 344 ? 18.025 -5.356 20.675 1.00 65.38 344 THR A CA 1
ATOM 2527 C C . THR A 1 344 ? 17.976 -3.884 21.069 1.00 65.38 344 THR A C 1
ATOM 2529 O O . THR A 1 344 ? 17.463 -3.552 22.138 1.00 65.38 344 THR A O 1
ATOM 2532 N N . ARG A 1 345 ? 18.472 -2.970 20.224 1.00 65.88 345 ARG A N 1
ATOM 2533 C CA . ARG A 1 345 ? 18.413 -1.531 20.509 1.00 65.88 345 ARG A CA 1
ATOM 2534 C C . ARG A 1 345 ? 16.983 -1.011 20.438 1.00 65.88 345 ARG A C 1
ATOM 2536 O O . ARG A 1 345 ? 16.591 -0.276 21.341 1.00 65.88 345 ARG A O 1
ATOM 2543 N N . CYS A 1 346 ? 16.209 -1.419 19.434 1.00 66.25 346 CYS A N 1
ATOM 2544 C CA . CYS A 1 346 ? 14.782 -1.121 19.351 1.00 66.25 346 CYS A CA 1
ATOM 2545 C C . CYS A 1 346 ? 14.064 -1.609 20.610 1.00 66.25 346 CYS A C 1
ATOM 2547 O O . CYS A 1 346 ? 13.420 -0.809 21.274 1.00 66.25 346 CYS A O 1
ATOM 2549 N N . LEU A 1 347 ? 14.273 -2.864 21.017 1.00 65.81 347 LEU A N 1
ATOM 2550 C CA . LEU A 1 347 ? 13.701 -3.418 22.242 1.00 65.81 347 LEU A CA 1
ATOM 2551 C C . LEU A 1 347 ? 14.125 -2.630 23.486 1.00 65.81 347 LEU A C 1
ATOM 2553 O O . LEU A 1 347 ? 13.283 -2.315 24.319 1.00 65.81 347 LEU A O 1
ATOM 2557 N N . ALA A 1 348 ? 15.402 -2.272 23.623 1.00 69.88 348 ALA A N 1
ATOM 2558 C CA . ALA A 1 348 ? 15.889 -1.494 24.759 1.00 69.88 348 ALA A CA 1
ATOM 2559 C C . ALA A 1 348 ? 15.281 -0.082 24.804 1.00 69.88 348 ALA A C 1
ATOM 2561 O O . ALA A 1 348 ? 14.922 0.399 25.879 1.00 69.88 348 ALA A O 1
ATOM 2562 N N . LEU A 1 349 ? 15.142 0.574 23.648 1.00 72.31 349 LEU A N 1
ATOM 2563 C CA . LEU A 1 349 ? 14.479 1.873 23.524 1.00 72.31 349 LEU A CA 1
ATOM 2564 C C . LEU A 1 349 ? 12.990 1.760 23.850 1.00 72.31 349 LEU A C 1
ATOM 2566 O O . LEU A 1 349 ? 12.488 2.562 24.632 1.00 72.31 349 LEU A O 1
ATOM 2570 N N . THR A 1 350 ? 12.310 0.737 23.333 1.00 71.56 350 THR A N 1
ATOM 2571 C CA . THR A 1 350 ? 10.907 0.443 23.631 1.00 71.56 350 THR A CA 1
ATOM 2572 C C . THR A 1 350 ? 10.714 0.157 25.116 1.00 71.56 350 THR A C 1
ATOM 2574 O O . THR A 1 350 ? 9.864 0.782 25.735 1.00 71.56 350 THR A O 1
ATOM 2577 N N . LEU A 1 351 ? 11.532 -0.698 25.735 1.00 73.25 351 LEU A N 1
ATOM 2578 C CA . LEU A 1 351 ? 11.483 -0.972 27.175 1.00 73.25 351 LEU A CA 1
ATOM 2579 C C . LEU A 1 351 ? 11.752 0.291 27.999 1.00 73.25 351 LEU A C 1
ATOM 2581 O O . LEU A 1 351 ? 11.050 0.555 28.971 1.00 73.25 351 LEU A O 1
ATOM 2585 N N . GLY A 1 352 ? 12.747 1.092 27.612 1.00 76.62 352 GLY A N 1
ATOM 2586 C CA . GLY A 1 352 ? 13.051 2.362 28.267 1.00 76.62 352 GLY A CA 1
ATOM 2587 C C . GLY A 1 352 ? 11.938 3.399 28.108 1.00 76.62 352 GLY A C 1
ATOM 2588 O O . GLY A 1 352 ? 11.721 4.211 29.003 1.00 76.62 352 GLY A O 1
ATOM 2589 N N . TRP A 1 353 ? 11.221 3.383 26.988 1.00 79.56 353 TRP A N 1
ATOM 2590 C CA . TRP A 1 353 ? 10.062 4.236 26.753 1.00 79.56 353 TRP A CA 1
ATOM 2591 C C . TRP A 1 353 ? 8.864 3.769 27.589 1.00 79.56 353 TRP A C 1
ATOM 2593 O O . TRP A 1 353 ? 8.352 4.541 28.394 1.00 79.56 353 TRP A O 1
ATOM 2603 N N . VAL A 1 354 ? 8.517 2.484 27.510 1.00 73.88 354 VAL A N 1
ATOM 2604 C CA . VAL A 1 354 ? 7.424 1.820 28.243 1.00 73.88 354 VAL A CA 1
ATOM 2605 C C . VAL A 1 354 ? 7.603 1.901 29.770 1.00 73.88 354 VAL A C 1
ATOM 2607 O O . VAL A 1 354 ? 6.630 1.973 30.513 1.00 73.88 354 VAL A O 1
ATOM 2610 N N . ARG A 1 355 ? 8.838 1.937 30.280 1.00 79.50 355 ARG A N 1
ATOM 2611 C CA . ARG A 1 355 ? 9.102 2.149 31.718 1.00 79.50 355 ARG A CA 1
ATOM 2612 C C . ARG A 1 355 ? 8.939 3.599 32.172 1.00 79.50 355 ARG A C 1
ATOM 2614 O O . ARG A 1 355 ? 8.656 3.818 33.341 1.00 79.50 355 ARG A O 1
ATOM 2621 N N . ARG A 1 356 ? 9.169 4.570 31.282 1.00 81.00 356 ARG A N 1
ATOM 2622 C CA . ARG A 1 356 ? 9.173 6.009 31.609 1.00 81.00 356 ARG A CA 1
ATOM 2623 C C . ARG A 1 356 ? 7.855 6.717 31.318 1.00 81.00 356 ARG A C 1
ATOM 2625 O O . ARG A 1 356 ? 7.700 7.858 31.731 1.00 81.00 356 ARG A O 1
ATOM 2632 N N . HIS A 1 357 ? 6.949 6.076 30.588 1.00 70.75 357 HIS A N 1
ATOM 2633 C CA . HIS A 1 357 ? 5.688 6.678 30.183 1.00 70.75 357 HIS A CA 1
ATOM 2634 C C . HIS A 1 357 ? 4.524 5.964 30.856 1.00 70.75 357 HIS A C 1
ATOM 2636 O O . HIS A 1 357 ? 4.482 4.732 30.952 1.00 70.75 357 HIS A O 1
ATOM 2642 N N . GLU A 1 358 ? 3.582 6.776 31.317 1.00 77.88 358 GLU A N 1
ATOM 2643 C CA . GLU A 1 358 ? 2.356 6.324 31.942 1.00 77.88 358 GLU A CA 1
ATOM 2644 C C . GLU A 1 358 ? 1.174 6.575 31.019 1.00 77.88 358 GLU A C 1
ATOM 2646 O O . GLU A 1 358 ? 1.106 7.571 30.302 1.00 77.88 358 GLU A O 1
ATOM 2651 N N . THR A 1 359 ? 0.207 5.673 31.082 1.00 48.69 359 THR A N 1
ATOM 2652 C CA . THR A 1 359 ? -1.125 5.882 30.517 1.00 48.69 359 THR A CA 1
ATOM 2653 C C . THR A 1 359 ? -2.120 5.447 31.576 1.00 48.69 359 THR A C 1
ATOM 2655 O O . THR A 1 359 ? -1.959 4.362 32.137 1.00 48.69 359 THR A O 1
ATOM 2658 N N . PHE A 1 360 ? -3.128 6.275 31.860 1.00 59.59 360 PHE A N 1
ATOM 2659 C CA . PHE A 1 360 ? -4.116 6.024 32.920 1.00 59.59 360 PHE A CA 1
ATOM 2660 C C . PHE A 1 360 ? -3.494 5.883 34.328 1.00 59.59 360 PHE A C 1
ATOM 2662 O O . PHE A 1 360 ? -3.899 5.027 35.113 1.00 59.59 360 PHE A O 1
ATOM 2669 N N . GLY A 1 361 ? -2.484 6.707 34.640 1.00 69.56 361 GLY A N 1
ATOM 2670 C CA . GLY A 1 361 ? -1.871 6.792 35.976 1.00 69.56 361 GLY A CA 1
ATOM 2671 C C . GLY A 1 361 ? -1.043 5.574 36.398 1.00 69.56 361 GLY A C 1
ATOM 2672 O O . GLY A 1 361 ? -0.875 5.334 37.592 1.00 69.56 361 GLY A O 1
ATOM 2673 N N . ARG A 1 362 ? -0.581 4.756 35.440 1.00 64.19 362 ARG A N 1
ATOM 2674 C CA . ARG A 1 362 ? 0.321 3.621 35.692 1.00 64.19 362 ARG A CA 1
ATOM 2675 C C . ARG A 1 362 ? 1.412 3.516 34.620 1.00 64.19 362 ARG A C 1
ATOM 2677 O O . ARG A 1 362 ? 1.111 3.762 33.447 1.00 64.19 362 ARG A O 1
ATOM 2684 N N . PRO A 1 363 ? 2.631 3.061 34.975 1.00 70.12 363 PRO A N 1
ATOM 2685 C CA . PRO A 1 363 ? 3.688 2.779 34.007 1.00 70.12 363 PRO A CA 1
ATOM 2686 C C . PRO A 1 363 ? 3.267 1.697 33.014 1.00 70.12 363 PRO A C 1
ATOM 2688 O O . PRO A 1 363 ? 2.785 0.633 33.415 1.00 70.12 363 PRO A O 1
ATOM 2691 N N . LEU A 1 364 ? 3.507 1.921 31.720 1.00 66.56 364 LEU A N 1
ATOM 2692 C CA . LEU A 1 364 ? 3.190 0.943 30.671 1.00 66.56 364 LEU A CA 1
ATOM 2693 C C . LEU A 1 364 ? 3.905 -0.408 30.894 1.00 66.56 364 LEU A C 1
ATOM 2695 O O . LEU A 1 364 ? 3.385 -1.451 30.503 1.00 66.56 364 LEU A O 1
ATOM 2699 N N . ALA A 1 365 ? 5.062 -0.406 31.568 1.00 69.12 365 ALA A N 1
ATOM 2700 C CA . ALA A 1 365 ? 5.829 -1.606 31.924 1.00 69.12 365 ALA A CA 1
ATOM 2701 C C . ALA A 1 365 ? 5.186 -2.483 33.015 1.00 69.12 365 ALA A C 1
ATOM 2703 O O . ALA A 1 365 ? 5.574 -3.639 33.159 1.00 69.12 365 ALA A O 1
ATOM 2704 N N . GLY A 1 366 ? 4.256 -1.937 33.805 1.00 57.47 366 GLY A N 1
ATOM 2705 C CA . GLY A 1 366 ? 3.673 -2.597 34.978 1.00 57.47 366 GLY A CA 1
ATOM 2706 C C . GLY A 1 366 ? 2.374 -3.357 34.707 1.00 57.47 366 GLY A C 1
ATOM 2707 O O . GLY A 1 366 ? 1.700 -3.756 35.655 1.00 57.47 366 GLY A O 1
ATOM 2708 N N . ARG A 1 367 ? 1.971 -3.529 33.441 1.00 62.06 367 ARG A N 1
ATOM 2709 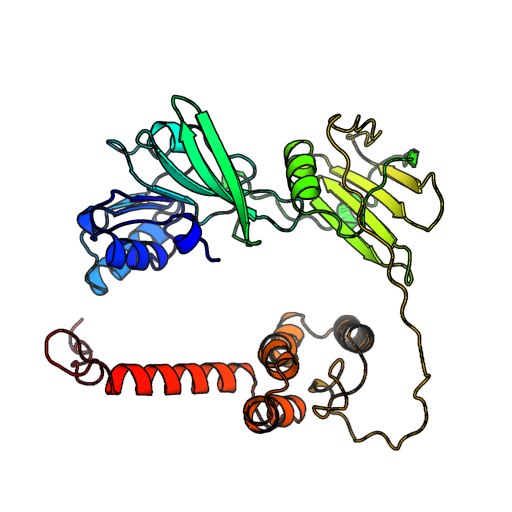C CA . ARG A 1 367 ? 0.773 -4.314 33.118 1.00 62.06 367 ARG A CA 1
ATOM 2710 C C . ARG A 1 367 ? 1.047 -5.808 33.335 1.00 62.06 367 ARG A C 1
ATOM 2712 O O . ARG A 1 367 ? 2.051 -6.302 32.821 1.00 62.06 367 ARG A O 1
ATOM 2719 N N . PRO A 1 368 ? 0.153 -6.544 34.017 1.00 49.00 368 PRO A N 1
ATOM 2720 C CA . PRO A 1 368 ? 0.166 -7.996 33.964 1.00 49.00 368 PRO A CA 1
ATOM 2721 C C . PRO A 1 368 ? 0.050 -8.421 32.501 1.00 49.00 368 PRO A C 1
ATOM 2723 O O . PRO A 1 368 ? -0.841 -7.971 31.776 1.00 49.00 368 PRO A O 1
ATOM 2726 N N . GLN A 1 369 ? 0.984 -9.254 32.056 1.00 48.78 369 GLN A N 1
ATOM 2727 C CA . GLN A 1 369 ? 0.834 -9.996 30.816 1.00 48.78 369 GLN A CA 1
ATOM 2728 C C . GLN A 1 369 ? -0.438 -10.833 30.982 1.00 48.78 369 GLN A C 1
ATOM 2730 O O . GLN A 1 369 ? -0.539 -11.541 31.978 1.00 48.78 369 GLN A O 1
ATOM 2735 N N . ALA A 1 370 ? -1.422 -10.690 30.085 1.00 46.47 370 ALA A N 1
ATOM 2736 C CA . ALA A 1 370 ? -2.649 -11.482 30.145 1.00 46.47 370 ALA A CA 1
ATOM 2737 C C . ALA A 1 370 ? -2.275 -12.954 30.375 1.00 46.47 370 ALA A C 1
ATOM 2739 O O . ALA A 1 370 ? -1.467 -13.500 29.614 1.00 46.47 370 ALA A O 1
ATOM 2740 N N . ASP A 1 371 ? -2.772 -13.524 31.475 1.00 37.25 371 ASP A N 1
ATOM 2741 C CA . ASP A 1 371 ? -2.352 -14.820 31.992 1.00 37.25 371 ASP A CA 1
ATOM 2742 C C . ASP A 1 371 ? -2.351 -15.875 30.882 1.00 37.25 371 ASP A C 1
ATOM 2744 O O . ASP A 1 371 ? -3.387 -16.251 30.332 1.00 37.25 371 ASP A O 1
ATOM 2748 N N . ARG A 1 372 ? -1.160 -16.401 30.581 1.00 42.78 372 ARG A N 1
ATOM 2749 C CA . ARG A 1 372 ? -0.995 -17.692 29.907 1.00 42.78 372 ARG A CA 1
ATOM 2750 C C . ARG A 1 372 ? -1.378 -18.799 30.891 1.00 42.78 372 ARG A C 1
ATOM 2752 O O . ARG A 1 372 ? -0.509 -19.522 31.363 1.00 42.78 372 ARG A O 1
ATOM 2759 N N . ALA A 1 373 ? -2.655 -18.907 31.235 1.00 39.88 373 ALA A N 1
ATOM 2760 C CA . ALA A 1 373 ? -3.193 -20.031 31.994 1.00 39.88 373 ALA A CA 1
ATOM 2761 C C . ALA A 1 373 ? -4.724 -20.075 31.903 1.00 39.88 373 ALA A C 1
ATOM 2763 O O . ALA A 1 373 ? -5.408 -19.806 32.884 1.00 39.88 373 ALA A O 1
ATOM 2764 N N . SER A 1 374 ? -5.265 -20.393 30.725 1.00 38.38 374 SER A N 1
ATOM 2765 C CA . SER A 1 374 ? -6.407 -21.308 30.519 1.00 38.38 374 SER A CA 1
ATOM 2766 C C . SER A 1 374 ? -6.903 -21.233 29.066 1.00 38.38 374 SER A C 1
ATOM 2768 O O . SER A 1 374 ? -7.319 -20.173 28.611 1.00 38.38 374 SER A O 1
ATOM 2770 N N . MET A 1 375 ? -6.886 -22.404 28.409 1.00 31.81 375 MET A N 1
ATOM 2771 C CA . MET A 1 375 ? -7.328 -22.758 27.041 1.00 31.81 375 MET A CA 1
ATOM 2772 C C . MET A 1 375 ? -6.370 -22.504 25.874 1.00 31.81 375 MET A C 1
ATOM 2774 O O . MET A 1 375 ? -6.127 -21.340 25.491 1.00 31.81 375 MET A O 1
#